Protein AF-A0A931P9P3-F1 (afdb_monomer_lite)

Secondary structure (DSSP, 8-state):
---EEEGGGGGGTGGGT--EEEEEE--SS--HHHHHHHHHHHHTTPEEEEEEE----SB-TTSPBPTT--TTT--S-HHHHHHHHHHH-TT-EEEEE---SSHHHHHHHHHHHHH-HHHHHHTT---SS--GGGEEEEEEE-TTTTS---TT---GGGGHHHHHHTT-EEEEEE-S-GGGGGTTSHHHHHHHHHT--HHHHHHTPPPHHHHHHHHHHHHTSTTHHHHHHTTPPP-GGGGGGGG-

Foldseek 3Di:
DAAEAEPVCLLCLVVQLAAEEEEEDQPLPPDDQSVVQQVVCVVSVHAYEYENEQQDDCADPVRHGDPSNDCLSRVDHQVQNVVLCCLQPVRHFYDYQYDDDDLLVSLVSVLVCQFDQVNSVVRPHDDDGRCQLNYEYEDEDQPPPPPDDDPRDDDVVVSQVSNVVSNHYYYYYYDPDNLVVCLLPDPSVLVVLVVDDPVNQVSQAHDPVLLVLLLVLLVPAPCNVVCVVVVRDRGNSSNSSSVD

Structure (mmCIF, N/CA/C/O backbone):
data_AF-A0A931P9P3-F1
#
_entry.id   AF-A0A931P9P3-F1
#
loop_
_atom_site.group_PDB
_atom_site.id
_atom_site.type_symbol
_atom_site.label_atom_id
_atom_site.label_alt_id
_atom_site.label_comp_id
_atom_site.label_asym_id
_atom_site.label_entity_id
_atom_site.label_seq_id
_atom_site.pdbx_PDB_ins_code
_atom_site.Cartn_x
_atom_site.Cartn_y
_atom_site.Cartn_z
_atom_site.occupancy
_atom_site.B_iso_or_equiv
_atom_site.auth_seq_id
_atom_site.auth_comp_id
_atom_site.auth_asym_id
_atom_site.auth_atom_id
_atom_site.pdbx_PDB_model_num
ATOM 1 N N . MET A 1 1 ? -5.123 6.625 21.859 1.00 72.31 1 MET A N 1
ATOM 2 C CA . MET A 1 1 ? -3.661 6.464 22.054 1.00 72.31 1 MET A CA 1
ATOM 3 C C . MET A 1 1 ? -3.181 5.354 21.133 1.00 72.31 1 MET A C 1
ATOM 5 O O . MET A 1 1 ? -3.719 4.254 21.240 1.00 72.31 1 MET A O 1
ATOM 9 N N . ALA A 1 2 ? -2.237 5.650 20.232 1.00 82.25 2 ALA A N 1
ATOM 10 C CA . ALA A 1 2 ? -1.657 4.673 19.305 1.00 82.25 2 ALA A CA 1
ATOM 11 C C . ALA A 1 2 ? -0.907 3.552 20.036 1.00 82.25 2 ALA A C 1
ATOM 13 O O . ALA A 1 2 ? -0.381 3.757 21.133 1.00 82.25 2 ALA A O 1
ATOM 14 N N . ARG A 1 3 ? -0.887 2.359 19.434 1.00 85.12 3 ARG A N 1
ATOM 15 C CA . ARG A 1 3 ? -0.289 1.152 20.018 1.00 85.12 3 ARG A CA 1
ATOM 16 C C . ARG A 1 3 ? 0.494 0.355 18.984 1.00 85.12 3 ARG A C 1
ATOM 18 O O . ARG A 1 3 ? 0.258 0.474 17.786 1.00 85.12 3 ARG A O 1
ATOM 25 N N . HIS A 1 4 ? 1.388 -0.495 19.478 1.00 85.38 4 HIS A N 1
ATOM 26 C CA . HIS A 1 4 ? 2.061 -1.515 18.684 1.00 85.38 4 HIS A CA 1
ATOM 27 C C . HIS A 1 4 ? 1.450 -2.897 18.957 1.00 85.38 4 HIS A C 1
ATOM 29 O O . HIS A 1 4 ? 1.351 -3.327 20.111 1.00 85.38 4 HIS A O 1
ATOM 35 N N . PHE A 1 5 ? 1.061 -3.592 17.894 1.00 84.75 5 PHE A N 1
ATOM 36 C CA . PHE A 1 5 ? 0.477 -4.928 17.909 1.00 84.75 5 PHE A CA 1
ATOM 37 C C . PHE A 1 5 ? 1.432 -5.947 17.285 1.00 84.75 5 PHE A C 1
ATOM 39 O O . PHE A 1 5 ? 2.217 -5.638 16.389 1.00 84.75 5 PHE A O 1
ATOM 46 N N . THR A 1 6 ? 1.333 -7.191 17.737 1.00 84.38 6 THR A N 1
ATOM 47 C CA . THR A 1 6 ? 2.056 -8.345 17.202 1.00 84.38 6 THR A CA 1
ATOM 48 C C . THR A 1 6 ? 1.089 -9.511 17.012 1.00 84.38 6 THR A C 1
ATOM 50 O O . THR A 1 6 ? -0.052 -9.472 17.476 1.00 84.38 6 THR A O 1
ATOM 53 N N . ALA A 1 7 ? 1.542 -10.598 16.383 1.00 75.56 7 ALA A N 1
ATOM 54 C CA . ALA A 1 7 ? 0.741 -11.822 16.281 1.00 75.56 7 ALA A CA 1
ATOM 55 C C . ALA A 1 7 ? 0.222 -12.321 17.651 1.00 75.56 7 ALA A C 1
ATOM 57 O O . ALA A 1 7 ? -0.877 -12.862 17.731 1.00 75.56 7 ALA A O 1
ATOM 58 N N . ALA A 1 8 ? 0.966 -12.082 18.738 1.00 72.38 8 ALA A N 1
ATOM 59 C CA . ALA A 1 8 ? 0.599 -12.522 20.082 1.00 72.38 8 ALA A CA 1
ATOM 60 C C . ALA A 1 8 ? -0.598 -11.766 20.689 1.00 72.38 8 ALA A C 1
ATOM 62 O O . ALA A 1 8 ? -1.227 -12.276 21.612 1.00 72.38 8 ALA A O 1
ATOM 63 N N . ASN A 1 9 ? -0.920 -10.562 20.206 1.00 76.06 9 ASN A N 1
ATOM 64 C CA . ASN A 1 9 ? -2.007 -9.744 20.755 1.00 76.06 9 ASN A CA 1
ATOM 65 C C . ASN A 1 9 ? -3.051 -9.331 19.706 1.00 76.06 9 ASN A C 1
ATOM 67 O O . ASN A 1 9 ? -3.865 -8.442 19.963 1.00 76.06 9 ASN A O 1
ATOM 71 N N . LEU A 1 10 ? -3.083 -10.015 18.559 1.00 74.69 10 LEU A N 1
ATOM 72 C CA . LEU A 1 10 ? -3.969 -9.691 17.443 1.00 74.69 10 LEU A CA 1
ATOM 73 C C . LEU A 1 10 ? -5.457 -9.713 17.821 1.00 74.69 10 LEU A C 1
ATOM 75 O O . LEU A 1 10 ? -6.206 -8.817 17.441 1.00 74.69 10 LEU A O 1
ATOM 79 N N . GLY A 1 11 ? -5.867 -10.672 18.661 1.00 72.81 11 GLY A N 1
ATOM 80 C CA . GLY A 1 11 ? -7.242 -10.778 19.168 1.00 72.81 11 GLY A CA 1
ATOM 81 C C . GLY A 1 11 ? -7.705 -9.577 20.003 1.00 72.81 11 GLY A C 1
ATOM 82 O O . GLY A 1 11 ? -8.880 -9.480 20.339 1.00 72.81 11 GLY A O 1
ATOM 83 N N . THR A 1 12 ? -6.802 -8.647 20.332 1.00 75.50 12 THR A N 1
ATOM 84 C CA . THR A 1 12 ? -7.137 -7.416 21.054 1.00 75.50 12 THR A CA 1
ATOM 85 C C . THR A 1 12 ? -7.444 -6.232 20.141 1.00 75.50 12 THR A C 1
ATOM 87 O O . THR A 1 12 ? -7.963 -5.240 20.639 1.00 75.50 12 THR A O 1
ATOM 90 N N . LEU A 1 13 ? -7.186 -6.315 18.827 1.00 77.31 13 LEU A N 1
ATOM 91 C CA . LEU A 1 13 ? -7.415 -5.206 17.888 1.00 77.31 13 LEU A CA 1
ATOM 92 C C . LEU A 1 13 ? -8.855 -4.676 17.954 1.00 77.31 13 LEU A C 1
ATOM 94 O O . LEU A 1 13 ? -9.071 -3.470 18.087 1.00 77.31 13 LEU A O 1
ATOM 98 N N . LEU A 1 14 ? -9.835 -5.583 17.955 1.00 70.31 14 LEU A N 1
ATOM 9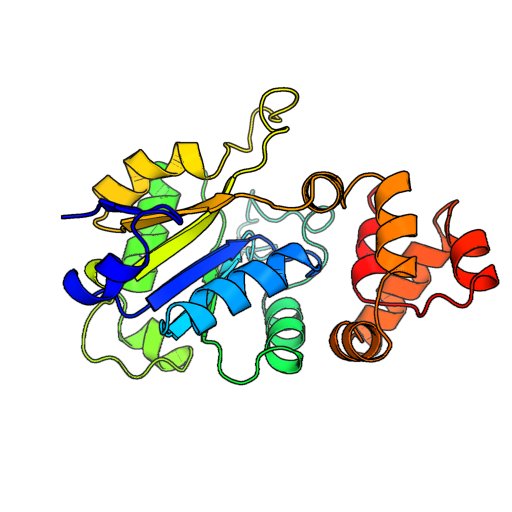9 C CA . LEU A 1 14 ? -11.256 -5.233 18.034 1.00 70.31 14 LEU A CA 1
ATOM 100 C C . LEU A 1 14 ? -11.621 -4.573 19.374 1.00 70.31 14 LEU A C 1
ATOM 102 O O . LEU A 1 14 ? -12.464 -3.679 19.410 1.00 70.31 14 LEU A O 1
ATOM 106 N N . ASN A 1 15 ? -10.927 -4.928 20.462 1.00 80.50 15 ASN A N 1
ATOM 107 C CA . ASN A 1 15 ? -11.127 -4.314 21.782 1.00 80.50 15 ASN A CA 1
ATOM 108 C C . ASN A 1 15 ? -10.656 -2.850 21.827 1.00 80.50 15 ASN A C 1
ATOM 110 O O . ASN A 1 15 ? -11.008 -2.123 22.754 1.00 80.50 15 ASN A O 1
ATOM 114 N N . TYR A 1 16 ? -9.877 -2.409 20.835 1.00 82.62 16 TYR A N 1
ATOM 115 C CA . TYR A 1 16 ? -9.398 -1.033 20.695 1.00 82.62 16 TYR A CA 1
ATOM 116 C C . TYR A 1 16 ? -10.129 -0.244 19.601 1.00 82.62 16 TYR A C 1
ATOM 118 O O . TYR A 1 16 ? -9.629 0.793 19.176 1.00 82.62 16 TYR A O 1
ATOM 126 N N . ASN A 1 17 ? -11.302 -0.709 19.147 1.00 87.06 17 ASN A N 1
ATOM 127 C CA . ASN A 1 17 ? -12.069 -0.079 18.062 1.00 87.06 17 ASN A CA 1
ATOM 128 C C . ASN A 1 17 ? -11.253 0.077 16.757 1.00 87.06 17 ASN A C 1
ATOM 130 O O . ASN A 1 17 ? -11.514 0.973 15.955 1.00 87.06 17 ASN A O 1
ATOM 134 N N . ILE A 1 18 ? -10.269 -0.802 16.528 1.00 92.62 18 ILE A N 1
ATOM 135 C CA . ILE A 1 18 ? -9.564 -0.883 15.248 1.00 92.62 18 ILE A CA 1
ATOM 136 C C . ILE A 1 18 ? -10.467 -1.604 14.252 1.00 92.62 18 ILE A C 1
ATOM 138 O O . ILE A 1 18 ? -10.941 -2.708 14.517 1.00 92.62 18 ILE A O 1
ATOM 142 N N . ARG A 1 19 ? -10.703 -0.965 13.106 1.00 93.50 19 ARG A N 1
ATOM 143 C CA . ARG A 1 19 ? -11.576 -1.470 12.034 1.00 93.50 19 ARG A CA 1
ATOM 144 C C . ARG A 1 19 ? -10.846 -1.661 10.714 1.00 93.50 19 ARG A C 1
ATOM 146 O O . ARG A 1 19 ? -11.316 -2.414 9.867 1.00 93.50 19 ARG A O 1
ATOM 153 N N . TYR A 1 20 ? -9.705 -0.997 10.544 1.00 95.38 20 TYR A N 1
ATOM 154 C CA . TYR A 1 20 ? -8.977 -0.952 9.283 1.00 95.38 20 TYR A CA 1
ATOM 155 C C . TYR A 1 20 ? -7.540 -1.429 9.467 1.00 95.38 20 TYR A C 1
ATOM 157 O O . TYR A 1 20 ? -6.857 -1.024 10.411 1.00 95.38 20 TYR A O 1
ATOM 165 N N . GLY A 1 21 ? -7.064 -2.248 8.534 1.00 95.50 21 GLY A N 1
ATOM 166 C CA . GLY A 1 21 ? -5.646 -2.572 8.407 1.00 95.50 21 GLY A CA 1
ATOM 167 C C . GLY A 1 21 ? -5.079 -1.918 7.157 1.00 95.50 21 GLY A C 1
ATOM 168 O O . GLY A 1 21 ? -5.618 -2.093 6.067 1.00 95.50 21 GLY A O 1
ATOM 169 N N . VAL A 1 22 ? -3.993 -1.163 7.307 1.00 96.19 22 VAL A N 1
ATOM 170 C CA . VAL A 1 22 ? -3.347 -0.432 6.216 1.00 96.19 22 VAL A CA 1
ATOM 171 C C . VAL A 1 22 ? -2.046 -1.133 5.845 1.00 96.19 22 VAL A C 1
ATOM 173 O O . VAL A 1 22 ? -1.078 -1.094 6.599 1.00 96.19 22 VAL A O 1
ATOM 176 N N . SER A 1 23 ? -1.998 -1.756 4.668 1.00 94.50 23 SER A N 1
ATOM 177 C CA . SER A 1 23 ? -0.770 -2.340 4.124 1.00 94.50 23 SER A CA 1
ATOM 178 C C . SER A 1 23 ? -0.129 -1.362 3.143 1.00 94.50 23 SER A C 1
ATOM 180 O O . SER A 1 23 ? -0.681 -1.089 2.073 1.00 94.50 23 SER A O 1
ATOM 182 N N . ILE A 1 24 ? 1.060 -0.855 3.466 1.00 91.88 24 ILE A N 1
ATOM 183 C CA . ILE A 1 24 ? 1.760 0.151 2.655 1.00 91.88 24 ILE A CA 1
ATOM 184 C C . ILE A 1 24 ? 2.958 -0.475 1.942 1.00 91.88 24 ILE A C 1
ATOM 186 O O . ILE A 1 24 ? 3.749 -1.202 2.537 1.00 91.88 24 ILE A O 1
ATOM 190 N N . GLY A 1 25 ? 3.106 -0.182 0.652 1.00 88.50 25 GLY A N 1
ATOM 191 C CA . GLY A 1 25 ? 4.287 -0.552 -0.120 1.00 88.50 25 GLY A CA 1
ATOM 192 C C . GLY A 1 25 ? 4.248 0.033 -1.525 1.00 88.50 25 GLY A C 1
ATOM 193 O O . GLY A 1 25 ? 3.196 0.450 -1.994 1.00 88.50 25 GLY A O 1
ATOM 194 N N . ARG A 1 26 ? 5.387 0.041 -2.223 1.00 84.94 26 ARG A N 1
ATOM 195 C CA . ARG A 1 26 ? 5.479 0.553 -3.607 1.00 84.94 26 ARG A CA 1
ATOM 196 C C . ARG A 1 26 ? 4.672 -0.286 -4.599 1.00 84.94 26 ARG A C 1
ATOM 198 O O . ARG A 1 26 ? 4.159 0.238 -5.575 1.00 84.94 26 ARG A O 1
ATOM 205 N N . ARG A 1 27 ? 4.562 -1.596 -4.333 1.00 84.00 27 ARG A N 1
ATOM 206 C CA . ARG A 1 27 ? 3.871 -2.585 -5.182 1.00 84.00 27 ARG A CA 1
ATOM 207 C C . ARG A 1 27 ? 4.443 -2.697 -6.604 1.00 84.00 27 ARG A C 1
ATOM 209 O O . ARG A 1 27 ? 3.724 -3.061 -7.510 1.00 84.00 27 ARG A O 1
ATOM 216 N N . GLN A 1 28 ? 5.744 -2.465 -6.787 1.00 72.69 28 GLN A N 1
ATOM 217 C CA . GLN A 1 28 ? 6.413 -2.377 -8.095 1.00 72.69 28 GLN A CA 1
ATOM 218 C C . GLN A 1 28 ? 7.205 -3.643 -8.473 1.00 72.69 28 GLN A C 1
ATOM 220 O O . GLN A 1 28 ? 8.427 -3.676 -8.259 1.00 72.69 28 GLN A O 1
ATOM 225 N N . PRO A 1 29 ? 6.584 -4.692 -9.039 1.00 70.06 29 PRO A N 1
ATOM 226 C CA . PRO A 1 29 ? 5.167 -5.046 -9.103 1.00 70.06 29 PRO A CA 1
ATOM 227 C C . PRO A 1 29 ? 4.705 -5.730 -7.793 1.00 70.06 29 PRO A C 1
ATOM 229 O O . PRO A 1 29 ? 5.512 -5.996 -6.890 1.00 70.06 29 PRO A O 1
ATOM 232 N N . MET A 1 30 ? 3.414 -6.062 -7.665 1.00 73.44 30 MET A N 1
ATOM 233 C CA . MET A 1 30 ? 2.976 -6.922 -6.559 1.00 73.44 30 MET A CA 1
ATOM 234 C C . MET A 1 30 ? 3.607 -8.323 -6.621 1.00 73.44 30 MET A C 1
ATOM 236 O O . MET A 1 30 ? 3.891 -8.854 -7.692 1.00 73.44 30 MET A O 1
ATOM 240 N N . HIS A 1 31 ? 3.794 -8.932 -5.446 1.00 70.12 31 HIS A N 1
ATOM 241 C CA . HIS A 1 31 ? 4.371 -10.268 -5.261 1.00 70.12 31 HIS A CA 1
ATOM 242 C C . HIS A 1 31 ? 3.724 -10.960 -4.052 1.00 70.12 31 HIS A C 1
ATOM 244 O O . HIS A 1 31 ? 2.918 -10.346 -3.352 1.00 70.12 31 HIS A O 1
ATOM 250 N N . ARG A 1 32 ? 4.105 -12.208 -3.753 1.00 70.19 32 ARG A N 1
ATOM 251 C CA . ARG A 1 32 ? 3.464 -13.036 -2.714 1.00 70.19 32 ARG A CA 1
ATOM 252 C C . ARG A 1 32 ? 3.313 -12.349 -1.359 1.00 70.19 32 ARG A C 1
ATOM 254 O O . ARG A 1 32 ? 2.188 -12.174 -0.910 1.00 70.19 32 ARG A O 1
ATOM 261 N N . MET A 1 33 ? 4.401 -11.864 -0.760 1.00 74.88 33 MET A N 1
ATOM 262 C CA . MET A 1 33 ? 4.327 -11.186 0.546 1.00 74.88 33 MET A CA 1
ATOM 263 C C . MET A 1 33 ? 3.325 -10.013 0.576 1.00 74.88 33 MET A C 1
ATOM 265 O O . MET A 1 33 ? 2.658 -9.809 1.583 1.00 74.88 33 MET A O 1
ATOM 269 N N . HIS A 1 34 ? 3.157 -9.270 -0.526 1.00 83.38 34 HIS A N 1
ATOM 270 C CA . HIS A 1 34 ? 2.145 -8.214 -0.604 1.00 83.38 34 HIS A CA 1
ATOM 271 C C . HIS A 1 34 ? 0.723 -8.762 -0.448 1.00 83.38 34 HIS A C 1
ATOM 273 O O . HIS A 1 34 ? -0.074 -8.143 0.251 1.00 83.38 34 HIS A O 1
ATOM 279 N N . MET A 1 35 ? 0.427 -9.896 -1.091 1.00 81.19 35 MET A N 1
ATOM 280 C CA . MET A 1 35 ? -0.860 -10.587 -0.974 1.00 81.19 35 MET A CA 1
ATOM 281 C C . MET A 1 35 ? -1.088 -11.113 0.434 1.00 81.19 35 MET A C 1
ATOM 283 O O . MET A 1 35 ? -2.179 -10.976 0.976 1.00 81.19 35 MET A O 1
ATOM 287 N N . GLU A 1 36 ? -0.062 -11.716 1.027 1.00 81.44 36 GLU A N 1
ATOM 288 C CA . GLU A 1 36 ? -0.197 -12.307 2.352 1.00 81.44 36 GLU A CA 1
ATOM 289 C C . GLU A 1 36 ? -0.459 -11.244 3.421 1.00 81.44 36 GLU A C 1
ATOM 291 O O . GLU A 1 36 ? -1.288 -11.479 4.292 1.00 81.44 36 GLU A O 1
ATOM 296 N N . CYS A 1 37 ? 0.130 -10.046 3.309 1.00 87.31 37 CYS A N 1
ATOM 297 C CA . CYS A 1 37 ? -0.222 -8.948 4.211 1.00 87.31 37 CYS A CA 1
ATOM 298 C C . CYS A 1 37 ? -1.704 -8.558 4.121 1.00 87.31 37 CYS A C 1
ATOM 300 O O . CYS A 1 37 ? -2.340 -8.299 5.136 1.00 87.31 37 CYS A O 1
ATOM 302 N N . ILE A 1 38 ? -2.267 -8.525 2.912 1.00 90.06 38 ILE A N 1
ATOM 303 C CA . ILE A 1 38 ? -3.683 -8.186 2.706 1.00 90.06 38 ILE A CA 1
ATOM 304 C C . ILE A 1 38 ? -4.572 -9.272 3.319 1.00 90.06 38 ILE A C 1
ATOM 306 O O . ILE A 1 38 ? -5.490 -8.961 4.072 1.00 90.06 38 ILE A O 1
ATOM 310 N N . ARG A 1 39 ? -4.244 -10.544 3.070 1.00 87.00 39 ARG A N 1
ATOM 311 C CA . ARG A 1 39 ? -4.970 -11.689 3.633 1.00 87.00 39 ARG A CA 1
ATOM 312 C C . ARG A 1 39 ? -4.895 -11.733 5.159 1.00 87.00 39 ARG A C 1
ATOM 314 O O . ARG A 1 39 ? -5.889 -12.062 5.790 1.00 87.00 39 ARG A O 1
ATOM 321 N N . GLU A 1 40 ? -3.755 -11.391 5.759 1.00 89.06 40 GLU A N 1
ATOM 322 C CA . GLU A 1 40 ? -3.624 -11.288 7.221 1.00 89.06 40 GLU A CA 1
ATOM 323 C C . GLU A 1 40 ? -4.594 -10.252 7.801 1.00 89.06 40 GLU A C 1
ATOM 325 O O . GLU A 1 40 ? -5.236 -10.511 8.817 1.00 89.06 40 GLU A O 1
ATOM 330 N N . ILE A 1 41 ? -4.740 -9.102 7.138 1.00 92.56 41 ILE A N 1
ATOM 331 C CA . ILE A 1 41 ? -5.686 -8.056 7.542 1.00 92.56 41 ILE A CA 1
ATOM 332 C C . ILE A 1 41 ? -7.132 -8.561 7.453 1.00 92.56 41 ILE A C 1
ATOM 334 O O . ILE A 1 41 ? -7.891 -8.406 8.410 1.00 92.56 41 ILE A O 1
ATOM 338 N N . GLU A 1 42 ? -7.501 -9.208 6.345 1.00 90.44 42 GLU A N 1
ATOM 339 C CA . GLU A 1 42 ? -8.839 -9.790 6.162 1.00 90.44 42 GLU A CA 1
ATOM 340 C C . GLU A 1 42 ? -9.135 -10.878 7.207 1.00 90.44 42 GLU A C 1
ATOM 342 O O . GLU A 1 42 ? -10.207 -10.896 7.808 1.00 90.44 42 GLU A O 1
ATOM 347 N N . GLN A 1 43 ? -8.167 -11.759 7.479 1.00 89.12 43 GLN A N 1
ATOM 348 C CA . GLN A 1 43 ? -8.281 -12.828 8.479 1.00 89.12 43 GLN A CA 1
ATOM 349 C C . GLN A 1 43 ? -8.390 -12.294 9.910 1.00 89.12 43 GLN A C 1
ATOM 351 O O . GLN A 1 43 ? -9.021 -12.930 10.753 1.00 89.12 43 GLN A O 1
ATOM 356 N N . ALA A 1 44 ? -7.818 -11.119 10.187 1.00 89.00 44 ALA A N 1
ATOM 357 C CA . ALA A 1 44 ? -8.002 -10.411 11.450 1.00 89.00 44 ALA A CA 1
ATOM 358 C C . ALA A 1 44 ? -9.399 -9.766 11.583 1.00 89.00 44 ALA A C 1
ATOM 360 O O . ALA A 1 44 ? -9.698 -9.173 12.620 1.00 89.00 44 ALA A O 1
ATOM 361 N N . GLY A 1 45 ? -10.252 -9.867 10.555 1.00 90.25 45 GLY A N 1
ATOM 362 C CA . GLY A 1 45 ? -11.590 -9.276 10.527 1.00 90.25 45 GLY A CA 1
ATOM 363 C C . GLY A 1 45 ? -11.590 -7.766 10.285 1.00 90.25 45 GLY A C 1
ATOM 364 O O . GLY A 1 45 ? -12.584 -7.103 10.577 1.00 90.25 45 GLY A O 1
ATOM 365 N N . LEU A 1 46 ? -10.484 -7.210 9.786 1.00 92.69 46 LEU A N 1
ATOM 366 C CA . LEU A 1 46 ? -10.355 -5.789 9.480 1.00 92.69 46 LEU A CA 1
ATOM 367 C C . LEU A 1 46 ? -10.666 -5.512 8.007 1.00 92.69 46 LEU A C 1
ATOM 369 O O . LEU A 1 46 ? -10.468 -6.361 7.140 1.00 92.69 46 LEU A O 1
ATOM 373 N N . VAL A 1 47 ? -11.079 -4.280 7.708 1.00 94.31 47 VAL A N 1
ATOM 374 C CA . VAL A 1 47 ? -11.216 -3.800 6.330 1.00 94.31 47 VAL A CA 1
ATOM 375 C C . VAL A 1 47 ? -9.825 -3.465 5.771 1.00 94.31 47 VAL A C 1
ATOM 377 O O . VAL A 1 47 ? -9.147 -2.583 6.315 1.00 94.31 47 VAL A O 1
ATOM 380 N N . PRO A 1 48 ? -9.377 -4.133 4.695 1.00 95.31 48 PRO A N 1
ATOM 381 C CA . PRO A 1 48 ? -8.071 -3.882 4.100 1.00 95.31 48 PRO A CA 1
ATOM 382 C C . PRO A 1 48 ? -8.025 -2.572 3.304 1.00 95.31 48 PRO A C 1
ATOM 384 O O . PRO A 1 48 ? -8.802 -2.338 2.374 1.00 95.31 48 PRO A O 1
ATOM 387 N N . ILE A 1 49 ? -7.038 -1.745 3.639 1.00 96.88 49 ILE A N 1
ATOM 388 C CA . ILE A 1 49 ? -6.646 -0.543 2.905 1.00 96.88 49 ILE A CA 1
ATOM 389 C C . ILE A 1 49 ? -5.228 -0.753 2.374 1.00 96.88 49 ILE A C 1
ATOM 391 O O . ILE A 1 49 ? -4.309 -1.103 3.115 1.00 96.88 49 ILE A O 1
ATOM 395 N N . ILE A 1 50 ? -5.025 -0.514 1.084 1.00 96.06 50 ILE A N 1
ATOM 396 C CA . ILE A 1 50 ? -3.729 -0.662 0.429 1.00 96.06 50 ILE A CA 1
ATOM 397 C C . ILE A 1 50 ? -3.173 0.706 0.080 1.00 96.06 50 ILE A C 1
ATOM 399 O O . ILE A 1 50 ? -3.675 1.391 -0.808 1.00 96.06 50 ILE A O 1
ATOM 403 N N . GLY A 1 51 ? -2.097 1.080 0.763 1.00 95.25 51 GLY A N 1
ATOM 404 C CA . GLY A 1 51 ? -1.299 2.245 0.421 1.00 95.25 51 GLY A CA 1
ATOM 405 C C . GLY A 1 51 ? -0.289 1.908 -0.671 1.00 95.25 51 GLY A C 1
ATOM 406 O O . GLY A 1 51 ? 0.615 1.098 -0.443 1.00 95.25 51 GLY A O 1
ATOM 407 N N . VAL A 1 52 ? -0.427 2.528 -1.841 1.00 93.75 52 VAL A N 1
ATOM 408 C CA . VAL A 1 52 ? 0.565 2.458 -2.922 1.00 93.75 52 VAL A CA 1
ATOM 409 C C . VAL A 1 52 ? 1.528 3.631 -2.755 1.00 93.75 52 VAL A C 1
ATOM 411 O O . VAL A 1 52 ? 1.184 4.771 -3.066 1.00 93.75 52 VAL A O 1
ATOM 414 N N . GLY A 1 53 ? 2.708 3.329 -2.214 1.00 91.19 53 GLY A N 1
ATOM 415 C CA . GLY A 1 53 ? 3.799 4.286 -2.008 1.00 91.19 53 GLY A CA 1
ATOM 416 C C . GLY A 1 53 ? 4.490 4.693 -3.313 1.00 91.19 53 GLY A C 1
ATOM 417 O O . GLY A 1 53 ? 4.333 4.008 -4.327 1.00 91.19 53 GLY A O 1
ATOM 418 N N . SER A 1 54 ? 5.291 5.762 -3.273 1.00 87.94 54 SER A N 1
ATOM 419 C CA . SER A 1 54 ? 6.056 6.266 -4.427 1.00 87.94 54 SER A CA 1
ATOM 420 C C . SER A 1 54 ? 5.194 6.505 -5.673 1.00 87.94 54 SER A C 1
ATOM 422 O O . SER A 1 54 ? 5.583 6.185 -6.797 1.00 87.94 54 SER A O 1
ATOM 424 N N . CYS A 1 55 ? 3.986 7.038 -5.475 1.00 86.75 55 CYS A N 1
ATOM 425 C CA . CYS A 1 55 ? 3.022 7.295 -6.546 1.00 86.75 55 CYS A CA 1
ATOM 426 C C . CYS A 1 55 ? 3.174 8.682 -7.199 1.00 86.75 55 CYS A C 1
ATOM 428 O O . CYS A 1 55 ? 2.238 9.172 -7.835 1.00 86.75 55 CYS A O 1
ATOM 430 N N . ASN A 1 56 ? 4.317 9.334 -6.992 1.00 84.38 56 ASN A N 1
ATOM 431 C CA . ASN A 1 56 ? 4.643 10.647 -7.532 1.00 84.38 56 ASN A CA 1
ATOM 432 C C . ASN A 1 56 ? 4.575 10.647 -9.068 1.00 84.38 56 ASN A C 1
ATOM 434 O O . ASN A 1 56 ? 4.775 9.625 -9.726 1.00 84.38 56 ASN A O 1
ATOM 438 N N . SER A 1 57 ? 4.277 11.811 -9.641 1.00 74.31 57 SER A N 1
ATOM 439 C CA . SER A 1 57 ? 4.276 12.034 -11.091 1.00 74.31 57 SER A CA 1
ATOM 440 C C . SER A 1 57 ? 5.522 12.812 -11.495 1.00 74.31 57 SER A C 1
ATOM 442 O O . SER A 1 57 ? 6.105 13.500 -10.669 1.00 74.31 57 SER A O 1
ATOM 444 N N . ALA A 1 58 ? 5.923 12.744 -12.767 1.00 70.56 58 ALA A N 1
ATOM 445 C CA . ALA A 1 58 ? 7.114 13.451 -13.253 1.00 70.56 58 ALA A CA 1
ATOM 446 C C . ALA A 1 58 ? 7.080 14.965 -12.983 1.00 70.56 58 ALA A C 1
ATOM 448 O O . ALA A 1 58 ? 8.129 15.588 -12.813 1.00 70.56 58 ALA A O 1
ATOM 449 N N . PHE A 1 59 ? 5.874 15.535 -12.944 1.00 73.56 59 PHE A N 1
ATOM 450 C CA . PHE A 1 59 ? 5.630 16.931 -12.629 1.00 73.56 59 PHE A CA 1
ATOM 451 C C . PHE A 1 59 ? 4.485 17.056 -11.622 1.00 73.56 59 PHE A C 1
ATOM 453 O O . PHE A 1 59 ? 3.535 16.268 -11.663 1.00 73.56 59 PHE A O 1
ATOM 460 N N . ASP A 1 60 ? 4.579 18.045 -10.738 1.00 77.44 60 ASP A N 1
ATOM 461 C CA . ASP A 1 60 ? 3.519 18.416 -9.807 1.00 77.44 60 ASP A CA 1
ATOM 462 C C . ASP A 1 60 ? 2.397 19.218 -10.502 1.00 77.44 60 ASP A C 1
ATOM 464 O O . ASP A 1 60 ? 2.441 19.502 -11.703 1.00 77.44 60 ASP A O 1
ATOM 468 N N . ALA A 1 61 ? 1.374 19.614 -9.737 1.00 74.62 61 ALA A N 1
ATOM 469 C CA . ALA A 1 61 ? 0.251 20.407 -10.249 1.00 74.62 61 ALA A CA 1
ATOM 470 C C . ALA A 1 61 ? 0.657 21.797 -10.785 1.00 74.62 61 ALA A C 1
ATOM 472 O O . ALA A 1 61 ? -0.115 22.418 -11.512 1.00 74.62 61 ALA A O 1
ATOM 473 N N . ASN A 1 62 ? 1.860 22.273 -10.452 1.00 82.38 62 ASN A N 1
ATOM 474 C CA . ASN A 1 62 ? 2.414 23.550 -10.892 1.00 82.38 62 ASN A CA 1
ATOM 475 C C . ASN A 1 62 ? 3.405 23.385 -12.059 1.00 82.38 62 ASN A C 1
ATOM 477 O O . ASN A 1 62 ? 4.046 24.356 -12.463 1.00 82.38 62 ASN A O 1
ATOM 481 N N . GLY A 1 63 ? 3.559 22.170 -12.599 1.00 76.62 63 GLY A N 1
ATOM 482 C CA . GLY A 1 63 ? 4.498 21.869 -13.678 1.00 76.62 63 GLY A CA 1
ATOM 483 C C . GLY A 1 63 ? 5.964 21.805 -13.237 1.00 76.62 63 GLY A C 1
ATOM 484 O O . GLY A 1 63 ? 6.854 21.785 -14.089 1.00 76.62 63 GLY A O 1
ATOM 485 N N . GLN A 1 64 ? 6.248 21.772 -11.933 1.00 82.62 64 GLN A N 1
ATOM 486 C CA . GLN A 1 64 ? 7.599 21.588 -11.409 1.00 82.62 64 GLN A CA 1
ATOM 487 C C . GLN A 1 64 ? 7.958 20.107 -11.387 1.00 82.62 64 GLN A C 1
ATOM 489 O O . GLN A 1 64 ? 7.113 19.266 -11.096 1.00 82.62 64 GLN A O 1
ATOM 494 N N . ARG A 1 65 ? 9.217 19.773 -11.694 1.00 74.19 65 ARG A N 1
ATOM 495 C CA . ARG A 1 65 ? 9.684 18.383 -11.615 1.00 74.19 65 ARG A CA 1
ATOM 496 C C . ARG A 1 65 ? 9.618 17.888 -10.177 1.00 74.19 65 ARG A C 1
ATOM 498 O O . ARG A 1 65 ? 10.168 18.535 -9.289 1.00 74.19 65 ARG A O 1
ATOM 505 N N . ASP A 1 66 ? 9.017 16.722 -9.983 1.00 74.88 66 ASP A N 1
ATOM 506 C CA . ASP A 1 66 ? 8.998 16.075 -8.676 1.00 74.88 66 ASP A CA 1
ATOM 507 C C . ASP A 1 66 ? 10.348 15.370 -8.436 1.00 74.88 66 ASP A C 1
ATOM 509 O O . ASP A 1 66 ? 10.713 14.475 -9.208 1.00 74.88 66 ASP A O 1
ATOM 513 N N . PRO A 1 67 ? 11.119 15.752 -7.401 1.00 82.00 67 PRO A N 1
ATOM 514 C CA . PRO A 1 67 ? 12.405 15.123 -7.107 1.00 82.00 67 PRO A CA 1
ATOM 515 C C . PRO A 1 67 ? 12.280 13.654 -6.677 1.00 82.00 67 PRO A C 1
ATOM 517 O O . PRO A 1 67 ? 13.279 12.938 -6.701 1.00 82.00 67 PRO A O 1
ATOM 520 N N . TRP A 1 68 ? 11.083 13.197 -6.304 1.00 81.62 68 TRP A N 1
ATOM 521 C CA . TRP A 1 68 ? 10.820 11.826 -5.863 1.00 81.62 68 TRP A CA 1
ATOM 522 C C . TRP A 1 68 ? 10.280 10.927 -6.981 1.00 81.62 68 TRP A C 1
ATOM 524 O O . TRP A 1 68 ? 10.029 9.740 -6.762 1.00 81.62 68 TRP A O 1
ATOM 534 N N . PHE A 1 69 ? 10.107 11.456 -8.196 1.00 74.25 69 PHE A N 1
ATOM 535 C CA . PHE A 1 69 ? 9.730 10.645 -9.347 1.00 74.25 69 PHE A CA 1
ATOM 536 C C . PHE A 1 69 ? 10.916 9.814 -9.857 1.00 74.25 69 PHE A C 1
ATOM 538 O O . PHE A 1 69 ? 11.823 10.324 -10.514 1.00 74.25 69 PHE A O 1
ATOM 545 N N . ASP A 1 70 ? 10.866 8.506 -9.603 1.00 68.31 70 ASP A N 1
ATOM 546 C CA . ASP A 1 70 ? 11.838 7.528 -10.099 1.00 68.31 70 ASP A CA 1
ATOM 547 C C . ASP A 1 70 ? 11.132 6.441 -10.932 1.00 68.31 70 A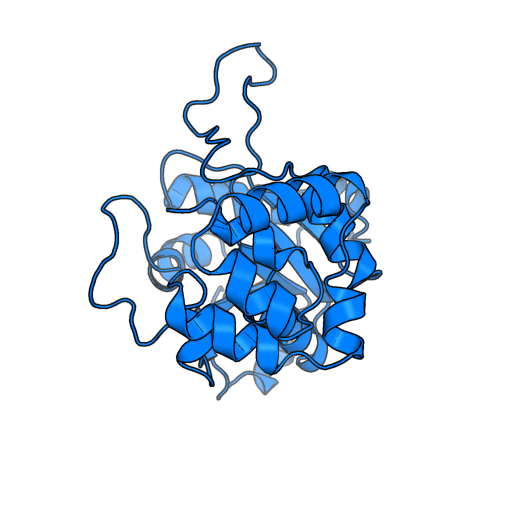SP A C 1
ATOM 549 O O . ASP A 1 70 ? 10.605 5.481 -10.356 1.00 68.31 70 ASP A O 1
ATOM 553 N N . PRO A 1 71 ? 11.111 6.556 -12.274 1.00 57.81 71 PRO A N 1
ATOM 554 C CA . PRO A 1 71 ? 10.452 5.587 -13.148 1.00 57.81 71 PRO A CA 1
ATOM 555 C C . PRO A 1 71 ? 11.235 4.277 -13.308 1.00 57.81 71 PRO A C 1
ATOM 557 O O . PRO A 1 71 ? 10.668 3.288 -13.767 1.00 57.81 71 PRO A O 1
ATOM 560 N N . LEU A 1 72 ? 12.525 4.239 -12.951 1.00 54.12 72 LEU A N 1
ATOM 561 C CA . LEU A 1 72 ? 13.322 3.011 -13.022 1.00 54.12 72 LEU A CA 1
ATOM 562 C C . LEU A 1 72 ? 13.009 2.109 -11.834 1.00 54.12 72 LEU A C 1
ATOM 564 O O . LEU A 1 72 ? 12.831 0.900 -11.986 1.00 54.12 72 LEU A O 1
ATOM 568 N N . ALA A 1 73 ? 12.896 2.698 -10.646 1.00 59.62 73 ALA A N 1
ATOM 569 C CA . ALA A 1 73 ? 12.534 1.952 -9.456 1.00 59.62 73 ALA A CA 1
ATOM 570 C C . ALA A 1 73 ? 11.001 1.803 -9.293 1.00 59.62 73 ALA A C 1
ATOM 572 O O . ALA A 1 73 ? 10.558 0.843 -8.653 1.00 59.62 73 ALA A O 1
ATOM 573 N N . ASN A 1 74 ? 10.193 2.704 -9.878 1.00 68.44 74 ASN A N 1
ATOM 574 C CA . ASN A 1 74 ? 8.721 2.652 -9.942 1.00 68.44 74 ASN A CA 1
ATOM 575 C C . ASN A 1 74 ? 8.195 2.596 -11.392 1.00 68.44 74 ASN A C 1
ATOM 577 O O . ASN A 1 74 ? 7.624 3.573 -11.878 1.00 68.44 74 ASN A O 1
ATOM 581 N N . PRO A 1 75 ? 8.354 1.467 -12.099 1.00 61.44 75 PRO A N 1
ATOM 582 C CA . PRO A 1 75 ? 7.931 1.355 -13.496 1.00 61.44 75 PRO A CA 1
ATOM 583 C C . PRO A 1 75 ? 6.408 1.394 -13.706 1.00 61.44 75 PRO A C 1
ATOM 585 O O . PRO A 1 75 ? 5.955 1.645 -14.821 1.00 61.44 75 PRO A O 1
ATOM 588 N N . LEU A 1 76 ? 5.609 1.126 -12.669 1.00 71.31 76 LEU A N 1
ATOM 589 C CA . LEU A 1 76 ? 4.148 1.144 -12.714 1.00 71.31 76 LEU A CA 1
ATOM 590 C C . LEU A 1 76 ? 3.599 2.443 -12.128 1.00 71.31 76 LEU A C 1
ATOM 592 O O . LEU A 1 76 ? 3.986 2.861 -11.037 1.00 71.31 76 LEU A O 1
ATOM 596 N N . THR A 1 77 ? 2.614 3.045 -12.788 1.00 78.62 77 THR A N 1
ATOM 597 C CA . THR A 1 77 ? 1.880 4.176 -12.206 1.00 78.62 77 THR A CA 1
ATOM 598 C C . THR A 1 77 ? 0.930 3.705 -11.100 1.00 78.62 77 THR A C 1
ATOM 600 O O . THR A 1 77 ? 0.648 2.511 -10.948 1.00 78.62 77 THR A O 1
ATOM 603 N N . PHE A 1 78 ? 0.386 4.644 -10.324 1.00 87.06 78 PHE A N 1
ATOM 604 C CA . PHE A 1 78 ? -0.647 4.339 -9.331 1.00 87.06 78 PHE A CA 1
ATOM 605 C C . PHE A 1 78 ? -1.841 3.584 -9.930 1.00 87.06 78 PHE A C 1
ATOM 607 O O . PHE A 1 78 ? -2.283 2.588 -9.364 1.00 87.06 78 PHE A O 1
ATOM 614 N N . VAL A 1 79 ? -2.337 4.033 -11.088 1.00 84.12 79 VAL A N 1
ATOM 615 C CA . VAL A 1 79 ? -3.506 3.435 -11.755 1.00 84.12 79 VAL A CA 1
ATOM 616 C C . VAL A 1 79 ? -3.231 1.974 -12.104 1.00 84.12 79 VAL A C 1
ATOM 618 O O . VAL A 1 79 ? -4.052 1.109 -11.826 1.00 84.12 79 VAL A O 1
ATOM 621 N N . GLN A 1 80 ? -2.035 1.692 -12.615 1.00 78.56 80 GLN A N 1
ATOM 622 C CA . GLN A 1 80 ? -1.625 0.349 -13.025 1.00 78.56 80 GLN A CA 1
ATOM 623 C C . GLN A 1 80 ? -1.471 -0.589 -11.820 1.00 78.56 80 GLN A C 1
ATOM 625 O O . GLN A 1 80 ? -1.911 -1.737 -11.858 1.00 78.56 80 GLN A O 1
ATOM 630 N N . ASN A 1 81 ? -0.904 -0.087 -10.718 1.00 84.75 81 ASN A N 1
ATOM 631 C CA . ASN A 1 81 ? -0.874 -0.819 -9.452 1.00 84.75 81 ASN A CA 1
ATOM 632 C C . ASN A 1 81 ? -2.282 -1.097 -8.925 1.00 84.75 81 ASN A C 1
ATOM 634 O O . ASN A 1 81 ? -2.572 -2.207 -8.486 1.00 84.75 81 ASN A O 1
ATOM 638 N N . ALA A 1 82 ? -3.164 -0.098 -8.972 1.00 87.94 82 ALA A N 1
ATOM 639 C CA . ALA A 1 82 ? -4.533 -0.234 -8.501 1.00 87.94 82 ALA A CA 1
ATOM 640 C C . ALA A 1 82 ? -5.322 -1.263 -9.323 1.00 87.94 82 ALA A C 1
ATOM 642 O O . ALA A 1 82 ? -6.083 -2.041 -8.754 1.00 87.94 82 ALA A O 1
ATOM 643 N N . GLU A 1 83 ? -5.124 -1.307 -10.641 1.00 81.12 83 GLU A N 1
ATOM 644 C CA . GLU A 1 83 ? -5.699 -2.337 -11.512 1.00 81.12 83 GLU A CA 1
ATOM 645 C C . GLU A 1 83 ? -5.201 -3.734 -11.145 1.00 81.12 83 GLU A C 1
ATOM 647 O O . GLU A 1 83 ? -6.024 -4.629 -10.950 1.00 81.12 83 GLU A O 1
ATOM 652 N N . GLN A 1 84 ? -3.885 -3.910 -10.974 1.00 77.88 84 GLN A N 1
ATOM 653 C CA . GLN A 1 84 ? -3.316 -5.187 -10.539 1.00 77.88 84 GLN A CA 1
ATOM 654 C C . GLN A 1 84 ? -3.935 -5.639 -9.210 1.00 77.88 84 GLN A C 1
ATOM 656 O O . GLN A 1 84 ? -4.380 -6.775 -9.087 1.00 77.88 84 GLN A O 1
ATOM 661 N N . ILE A 1 85 ? -4.008 -4.742 -8.226 1.00 84.19 85 ILE A N 1
ATOM 662 C CA . ILE A 1 85 ? -4.594 -5.036 -6.916 1.00 84.19 85 ILE A CA 1
ATOM 663 C C . ILE A 1 85 ? -6.065 -5.448 -7.051 1.00 84.19 85 ILE A C 1
ATOM 665 O O . ILE A 1 85 ? -6.458 -6.456 -6.472 1.00 84.19 85 ILE A O 1
ATOM 669 N N . ARG A 1 86 ? -6.880 -4.700 -7.808 1.00 83.38 86 ARG A N 1
ATOM 670 C CA . ARG A 1 86 ? -8.330 -4.948 -7.931 1.00 83.38 86 ARG A CA 1
ATOM 671 C C . ARG A 1 86 ? -8.665 -6.281 -8.587 1.00 83.38 86 ARG A C 1
ATOM 673 O O . ARG A 1 86 ? -9.694 -6.859 -8.257 1.00 83.38 86 ARG A O 1
ATOM 680 N N . GLN A 1 87 ? -7.817 -6.772 -9.490 1.00 76.38 87 GLN A N 1
ATOM 681 C CA . GLN A 1 87 ? -8.002 -8.103 -10.077 1.00 76.38 87 GLN A CA 1
ATOM 682 C C . GLN A 1 87 ? -7.861 -9.216 -9.032 1.00 76.38 87 GLN A C 1
ATOM 684 O O . GLN A 1 87 ? -8.533 -10.239 -9.129 1.00 76.38 87 GLN A O 1
ATOM 689 N N . MET A 1 88 ? -7.012 -9.007 -8.025 1.00 75.62 88 MET A N 1
ATOM 690 C CA . MET A 1 88 ? -6.730 -9.992 -6.977 1.00 75.62 88 MET A CA 1
ATOM 691 C C . MET A 1 88 ? -7.652 -9.811 -5.765 1.00 75.62 88 MET A C 1
ATOM 693 O O . MET A 1 88 ? -8.061 -10.785 -5.141 1.00 75.62 88 MET A O 1
ATOM 697 N N . PHE A 1 89 ? -7.983 -8.560 -5.446 1.00 84.19 89 PHE A N 1
ATOM 698 C CA . PHE A 1 89 ? -8.766 -8.160 -4.285 1.00 84.19 89 PHE A CA 1
ATOM 699 C C . PHE A 1 89 ? -9.800 -7.096 -4.697 1.00 84.19 89 PHE A C 1
ATOM 701 O O . PHE A 1 89 ? -9.553 -5.897 -4.565 1.00 84.19 89 PHE A O 1
ATOM 708 N N . PRO A 1 90 ? -10.974 -7.488 -5.216 1.00 82.12 90 PRO A N 1
ATOM 709 C CA . PRO A 1 90 ? -11.936 -6.538 -5.784 1.00 82.12 90 PRO A CA 1
ATOM 710 C C . PRO A 1 90 ? -12.587 -5.610 -4.746 1.00 82.12 90 PRO A C 1
ATOM 712 O O . PRO A 1 90 ? -13.113 -4.562 -5.112 1.00 82.12 90 PRO A O 1
ATOM 715 N N . ALA A 1 91 ? -12.553 -5.980 -3.463 1.00 85.81 91 ALA A N 1
ATOM 716 C CA . ALA A 1 91 ? -13.223 -5.263 -2.379 1.00 85.81 91 ALA A CA 1
ATOM 717 C C . ALA A 1 91 ? -12.293 -4.367 -1.534 1.00 85.81 91 ALA A C 1
ATOM 719 O O . ALA A 1 91 ? -12.754 -3.778 -0.557 1.00 85.81 91 ALA A O 1
ATOM 720 N N . VAL A 1 92 ? -10.999 -4.256 -1.868 1.00 91.44 92 VAL A N 1
ATOM 721 C CA . VAL A 1 92 ? -10.057 -3.438 -1.078 1.00 91.44 92 VAL A CA 1
ATOM 722 C C . VAL A 1 92 ? -10.148 -1.957 -1.440 1.00 91.44 92 VAL A C 1
ATOM 724 O O . VAL A 1 92 ? -10.384 -1.581 -2.591 1.00 91.44 92 VAL A O 1
ATOM 727 N N . VAL A 1 93 ? -9.855 -1.103 -0.462 1.00 94.38 93 VAL A N 1
ATOM 728 C CA . VAL A 1 93 ? -9.644 0.332 -0.688 1.00 94.38 93 VAL A CA 1
ATOM 729 C C . VAL A 1 93 ? -8.184 0.565 -1.059 1.00 94.38 93 VAL A C 1
ATOM 731 O O . VAL A 1 93 ? -7.290 0.015 -0.424 1.00 94.38 93 VAL A O 1
ATOM 734 N N . ILE A 1 94 ? -7.919 1.388 -2.075 1.00 95.50 94 ILE A N 1
ATOM 735 C CA . ILE A 1 94 ? -6.559 1.637 -2.580 1.00 95.50 94 ILE A CA 1
ATOM 736 C C . ILE A 1 94 ? -6.282 3.132 -2.544 1.00 95.50 94 ILE A C 1
ATOM 738 O O . ILE A 1 94 ? -6.980 3.903 -3.205 1.00 95.50 94 ILE A O 1
ATOM 742 N N . LEU A 1 95 ? -5.252 3.531 -1.801 1.00 95.94 95 LEU A N 1
ATOM 743 C CA . LEU A 1 95 ? -4.879 4.924 -1.587 1.00 95.94 95 LEU A CA 1
ATOM 744 C C . LEU A 1 95 ? -3.501 5.216 -2.202 1.00 95.94 95 LEU A C 1
ATOM 746 O O . LEU A 1 95 ? -2.558 4.456 -1.959 1.00 95.94 95 LEU A O 1
ATOM 750 N N . PRO A 1 96 ? -3.348 6.305 -2.973 1.00 94.88 96 PRO A N 1
ATOM 751 C CA . PRO A 1 96 ? -2.036 6.812 -3.356 1.00 94.88 96 PRO A CA 1
ATOM 752 C C . PRO A 1 96 ? -1.347 7.447 -2.142 1.00 94.88 96 PRO A C 1
ATOM 754 O O . PRO A 1 96 ? -1.963 8.228 -1.417 1.00 94.88 96 PRO A O 1
ATOM 757 N N . ILE A 1 97 ? -0.072 7.125 -1.927 1.00 93.06 97 ILE A N 1
ATOM 758 C CA . ILE A 1 97 ? 0.758 7.733 -0.884 1.00 93.06 97 ILE A CA 1
ATOM 759 C C . ILE A 1 97 ? 2.046 8.252 -1.540 1.00 93.06 97 ILE A C 1
ATOM 761 O O . ILE A 1 97 ? 2.954 7.460 -1.802 1.00 93.06 97 ILE A O 1
ATOM 765 N N . PRO A 1 98 ? 2.139 9.557 -1.845 1.00 90.44 98 PRO A N 1
ATOM 766 C CA . PRO A 1 98 ? 3.333 10.109 -2.470 1.00 90.44 98 PRO A CA 1
ATOM 767 C C . PRO A 1 98 ? 4.502 10.156 -1.484 1.00 90.44 98 PRO A C 1
ATOM 769 O O . PRO A 1 98 ? 4.313 10.324 -0.274 1.00 90.44 98 PRO A O 1
ATOM 772 N N . ASP A 1 99 ? 5.709 10.022 -2.018 1.00 88.19 99 ASP A N 1
ATOM 773 C CA . ASP A 1 99 ? 6.942 10.216 -1.272 1.00 88.19 99 ASP A CA 1
ATOM 774 C C . ASP A 1 99 ? 7.130 11.702 -0.961 1.00 88.19 99 ASP A C 1
ATOM 776 O O . ASP A 1 99 ? 6.844 12.582 -1.781 1.00 88.19 99 ASP A O 1
ATOM 780 N N . VAL A 1 100 ? 7.614 11.963 0.252 1.00 83.19 100 VAL A N 1
ATOM 781 C CA . VAL A 1 100 ? 7.973 13.290 0.747 1.00 83.19 100 VAL A CA 1
ATOM 782 C C . VAL A 1 100 ? 9.289 13.187 1.503 1.00 83.19 100 VAL A C 1
ATOM 784 O O . VAL A 1 100 ? 9.618 12.137 2.049 1.00 83.19 100 VAL A O 1
ATOM 787 N N . GLY A 1 101 ? 10.051 14.279 1.516 1.00 78.38 101 GLY A N 1
ATOM 788 C CA . GLY A 1 101 ? 11.487 14.234 1.801 1.00 78.38 101 GLY A CA 1
ATOM 789 C C . GLY A 1 101 ? 11.938 13.777 3.184 1.00 78.38 101 GLY A C 1
ATOM 790 O O . GLY A 1 101 ? 13.141 13.614 3.364 1.00 78.38 101 GLY A O 1
ATOM 791 N N . ASP A 1 102 ? 11.033 13.558 4.143 1.00 84.94 102 ASP A N 1
ATOM 792 C CA . ASP A 1 102 ? 11.396 12.965 5.427 1.00 84.94 102 ASP A CA 1
ATOM 793 C C . ASP A 1 102 ? 10.261 12.125 6.062 1.00 84.94 102 ASP A C 1
ATOM 795 O O . ASP A 1 102 ? 9.081 12.295 5.728 1.00 84.94 102 ASP A O 1
ATOM 799 N N . PRO A 1 103 ? 10.606 11.207 6.989 1.00 84.25 103 PRO A N 1
ATOM 800 C CA . PRO A 1 103 ? 9.658 10.293 7.630 1.00 84.25 103 PRO A CA 1
ATOM 801 C C . PRO A 1 103 ? 8.565 10.968 8.464 1.00 84.25 103 PRO A C 1
ATOM 803 O O . PRO A 1 103 ? 7.456 10.441 8.545 1.00 84.25 103 PRO A O 1
ATOM 806 N N . GLU A 1 104 ? 8.858 12.108 9.096 1.00 88.88 104 GLU A N 1
ATOM 807 C CA . GLU A 1 104 ? 7.886 12.823 9.927 1.00 88.88 104 GLU A CA 1
ATOM 808 C C . GLU A 1 104 ? 6.818 13.463 9.046 1.00 88.88 104 GLU A C 1
ATOM 810 O O . GLU A 1 104 ? 5.624 13.252 9.266 1.00 88.88 104 GLU A O 1
ATOM 815 N N . ARG A 1 105 ? 7.236 14.161 7.982 1.00 89.56 105 ARG A N 1
ATOM 816 C CA . ARG A 1 105 ? 6.316 14.702 6.973 1.00 89.56 105 ARG A CA 1
ATOM 817 C C . ARG A 1 105 ? 5.495 13.607 6.321 1.00 89.56 105 ARG A C 1
ATOM 819 O O . ARG A 1 105 ? 4.304 13.798 6.091 1.00 89.56 105 ARG A O 1
ATOM 826 N N . TRP A 1 106 ? 6.111 12.460 6.052 1.00 90.06 106 TRP A N 1
ATOM 827 C CA . TRP A 1 106 ? 5.410 11.325 5.470 1.00 90.06 106 TRP A CA 1
ATOM 828 C C . TRP A 1 106 ? 4.325 10.782 6.409 1.00 90.06 106 TRP A C 1
ATOM 830 O O . TRP A 1 106 ? 3.194 10.561 5.975 1.00 90.06 106 TRP A O 1
ATOM 840 N N . ALA A 1 107 ? 4.622 10.641 7.705 1.00 90.81 107 ALA A N 1
ATOM 841 C CA . ALA A 1 107 ? 3.642 10.209 8.699 1.00 90.81 107 ALA A CA 1
ATOM 842 C C . ALA A 1 107 ? 2.495 11.222 8.862 1.00 90.81 107 ALA A C 1
ATOM 844 O O . ALA A 1 107 ? 1.330 10.824 8.907 1.00 90.81 107 ALA A O 1
ATOM 845 N N . VAL A 1 108 ? 2.805 12.524 8.892 1.00 92.81 108 VAL A N 1
ATOM 846 C CA . VAL A 1 108 ? 1.800 13.603 8.930 1.00 92.81 108 VAL A CA 1
ATOM 847 C C . VAL A 1 108 ? 0.906 13.556 7.691 1.00 92.81 108 VAL A C 1
ATOM 849 O O . VAL A 1 108 ? -0.316 13.625 7.807 1.00 92.81 108 VAL A O 1
ATOM 852 N N . GLN A 1 109 ? 1.493 13.388 6.504 1.00 93.31 109 GLN A N 1
ATOM 853 C CA . GLN A 1 109 ? 0.740 13.253 5.260 1.00 93.31 109 GLN A CA 1
ATOM 854 C C . GLN A 1 109 ? -0.176 12.027 5.295 1.00 93.31 109 GLN A C 1
ATOM 856 O O . GLN A 1 109 ? -1.348 12.133 4.943 1.00 93.31 109 GLN A O 1
ATOM 861 N N . LEU A 1 110 ? 0.329 10.873 5.737 1.00 94.12 110 LEU A N 1
ATOM 862 C CA . LEU A 1 110 ? -0.481 9.665 5.865 1.00 94.12 110 LEU A CA 1
ATOM 863 C C . LEU A 1 110 ? -1.668 9.892 6.808 1.00 94.12 110 LEU A C 1
ATOM 865 O O . LEU A 1 110 ? -2.797 9.554 6.460 1.00 94.12 110 LEU A O 1
ATOM 869 N N . ALA A 1 111 ? -1.440 10.504 7.968 1.00 94.44 111 ALA A N 1
ATOM 870 C CA . ALA A 1 111 ? -2.503 10.822 8.913 1.00 94.44 111 ALA A CA 1
ATOM 871 C C . ALA A 1 111 ? -3.533 11.795 8.327 1.00 94.44 111 ALA A C 1
ATOM 873 O O . ALA A 1 111 ? -4.734 11.596 8.498 1.00 94.44 111 ALA A O 1
ATOM 874 N N . ALA A 1 112 ? -3.085 12.805 7.578 1.00 95.12 112 ALA A N 1
ATOM 875 C CA . ALA A 1 112 ? -3.973 13.723 6.874 1.00 95.12 112 ALA A CA 1
ATOM 876 C C . ALA A 1 112 ? -4.834 12.997 5.825 1.00 95.12 112 ALA A C 1
ATOM 878 O O . ALA A 1 112 ? -6.037 13.241 5.756 1.00 95.12 112 ALA A O 1
ATOM 879 N N . LEU A 1 113 ? -4.257 12.065 5.056 1.00 95.12 113 LEU A N 1
ATOM 880 C CA . LEU A 1 113 ? -5.005 11.239 4.100 1.00 95.12 113 LEU A CA 1
ATOM 881 C C . LEU A 1 113 ? -6.038 10.351 4.808 1.00 95.12 113 LEU A C 1
ATOM 883 O O . LEU A 1 113 ? -7.187 10.286 4.375 1.00 95.12 113 LEU A O 1
ATOM 887 N N . LEU A 1 114 ? -5.656 9.714 5.919 1.00 96.06 114 LEU A N 1
ATOM 888 C CA . LEU A 1 114 ? -6.540 8.862 6.722 1.00 96.06 114 LEU A CA 1
ATOM 889 C C . LEU A 1 114 ? -7.606 9.651 7.495 1.00 96.06 114 LEU A C 1
ATOM 891 O O . LEU A 1 114 ? -8.587 9.062 7.933 1.00 96.06 114 LEU A O 1
ATOM 895 N N . ASN A 1 115 ? -7.459 10.965 7.657 1.00 96.75 115 ASN A N 1
ATOM 896 C CA . ASN A 1 115 ? -8.469 11.816 8.289 1.00 96.75 115 ASN A CA 1
ATOM 897 C C . ASN A 1 115 ? -9.322 12.613 7.291 1.00 96.75 115 ASN A C 1
ATOM 899 O O . ASN A 1 115 ? -10.288 13.265 7.687 1.00 96.75 115 ASN A O 1
ATOM 903 N N . ASN A 1 116 ? -9.013 12.542 5.996 1.00 96.44 116 ASN A N 1
ATOM 904 C CA . ASN A 1 116 ? -9.757 13.248 4.962 1.00 96.44 116 ASN A CA 1
ATOM 905 C C . ASN A 1 116 ? -10.953 12.412 4.474 1.00 96.44 116 ASN A C 1
ATOM 907 O O . ASN A 1 116 ? -10.824 11.558 3.598 1.00 96.44 116 ASN A O 1
ATOM 911 N N . VAL A 1 117 ? -12.138 12.687 5.025 1.00 95.50 117 VAL A N 1
ATOM 912 C CA . VAL A 1 117 ? -13.384 11.958 4.720 1.00 95.50 117 VAL A CA 1
ATOM 913 C C . VAL A 1 117 ? -13.722 11.970 3.226 1.00 95.50 117 VAL A C 1
ATOM 915 O O . VAL A 1 117 ? -14.042 10.924 2.662 1.00 95.50 117 VAL A O 1
ATOM 918 N N . ASP A 1 118 ? -13.618 13.121 2.559 1.00 95.81 118 ASP A N 1
ATOM 919 C CA . ASP A 1 118 ? -13.952 13.243 1.134 1.00 95.81 118 ASP A CA 1
ATOM 920 C C . ASP A 1 118 ? -12.978 12.461 0.252 1.00 95.81 118 ASP A C 1
ATOM 922 O O . ASP A 1 118 ? -13.356 11.868 -0.761 1.00 95.81 118 ASP A O 1
ATOM 926 N N . PHE A 1 119 ? -11.703 12.439 0.632 1.00 93.50 119 PHE A N 1
ATOM 927 C CA . PHE A 1 119 ? -10.704 11.603 -0.015 1.00 93.50 119 PHE A CA 1
ATOM 928 C C . PHE A 1 119 ? -11.033 10.117 0.158 1.00 93.50 119 PHE A C 1
ATOM 930 O O . PHE A 1 119 ? -11.116 9.396 -0.834 1.00 93.50 119 PHE A O 1
ATOM 937 N N . LEU A 1 120 ? -11.319 9.666 1.380 1.00 94.75 120 LEU A N 1
ATOM 938 C CA . LEU A 1 120 ? -11.658 8.268 1.657 1.00 94.75 120 LEU A CA 1
ATOM 939 C C . LEU A 1 120 ? -12.912 7.808 0.896 1.00 94.75 120 LEU A C 1
ATOM 941 O O . LEU A 1 120 ? -12.893 6.743 0.275 1.00 94.75 120 LEU A O 1
ATOM 945 N N . LYS A 1 121 ? -13.961 8.640 0.847 1.00 95.19 121 LYS A N 1
ATOM 946 C CA . LYS A 1 12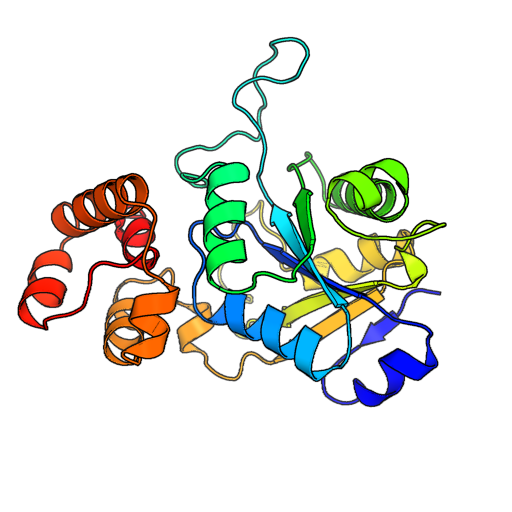1 ? -15.183 8.358 0.074 1.00 95.19 121 LYS A CA 1
ATOM 947 C C . LYS A 1 121 ? -14.914 8.225 -1.420 1.00 95.19 121 LYS A C 1
ATOM 949 O O . LYS A 1 121 ? -15.402 7.282 -2.039 1.00 95.19 121 LYS A O 1
ATOM 954 N N . ARG A 1 122 ? -14.098 9.113 -2.002 1.00 93.19 122 ARG A N 1
ATOM 955 C CA . ARG A 1 122 ? -13.696 9.025 -3.422 1.00 93.19 122 ARG A CA 1
ATOM 956 C C . ARG A 1 122 ? -12.933 7.741 -3.748 1.00 93.19 122 ARG A C 1
ATOM 958 O O . ARG A 1 122 ? -12.981 7.283 -4.885 1.00 93.19 122 ARG A O 1
ATOM 965 N N . HIS A 1 123 ? -12.268 7.155 -2.757 1.00 90.12 123 HIS A N 1
ATOM 966 C CA . HIS A 1 123 ? -11.555 5.887 -2.881 1.00 90.12 123 HIS A CA 1
ATOM 967 C C . HIS A 1 123 ? -12.388 4.662 -2.457 1.00 90.12 123 HIS A C 1
ATOM 969 O O . HIS A 1 123 ? -11.852 3.558 -2.385 1.00 90.12 123 HIS A O 1
ATOM 975 N N . GLY A 1 124 ? -13.700 4.831 -2.247 1.00 89.56 124 GLY A N 1
ATOM 976 C CA . GLY A 1 124 ? -14.647 3.736 -2.024 1.00 89.56 124 GLY A CA 1
ATOM 977 C C . GLY A 1 124 ? -14.905 3.392 -0.558 1.00 89.56 124 GLY A C 1
ATOM 978 O O . GLY A 1 124 ? -15.614 2.426 -0.286 1.00 89.56 124 GLY A O 1
ATOM 979 N N . LEU A 1 125 ? -14.373 4.168 0.391 1.00 91.75 125 LEU A N 1
ATOM 980 C CA . LEU A 1 125 ? -14.606 3.938 1.812 1.00 91.75 125 LEU A CA 1
ATOM 981 C C . LEU A 1 125 ? -15.777 4.788 2.327 1.00 91.75 125 LEU A C 1
ATOM 983 O O . LEU A 1 125 ? -15.708 6.015 2.372 1.00 91.75 125 LEU A O 1
ATOM 987 N N . ASN A 1 126 ? -16.861 4.133 2.746 1.00 91.12 126 ASN A N 1
ATOM 988 C CA . ASN A 1 126 ? -18.039 4.814 3.279 1.00 91.12 126 ASN A CA 1
ATOM 989 C C . ASN A 1 126 ? -17.869 5.143 4.774 1.00 91.12 126 ASN A C 1
ATOM 991 O O . ASN A 1 126 ? -18.244 4.352 5.637 1.00 91.12 126 ASN A O 1
ATOM 995 N N . VAL A 1 127 ? -17.286 6.306 5.071 1.00 92.56 127 VAL A N 1
ATOM 996 C CA . VAL A 1 127 ? -17.016 6.787 6.440 1.00 92.56 127 VAL A CA 1
ATOM 997 C C . VAL A 1 127 ? -17.608 8.169 6.684 1.00 92.56 127 VAL A C 1
ATOM 999 O O . VAL A 1 127 ? -17.782 8.948 5.752 1.00 92.56 127 VAL A O 1
ATOM 1002 N N . ASN A 1 128 ? -17.901 8.491 7.944 1.00 92.81 128 ASN A N 1
ATOM 1003 C CA . ASN A 1 128 ? -18.409 9.811 8.346 1.00 92.81 128 ASN A CA 1
ATOM 1004 C C . ASN A 1 128 ? -17.367 10.660 9.086 1.00 92.81 128 ASN A C 1
ATOM 1006 O O . ASN A 1 128 ? -17.601 11.837 9.334 1.00 92.81 128 ASN A O 1
ATOM 1010 N N . GLU A 1 129 ? -16.225 10.068 9.417 1.00 94.69 129 GLU A N 1
ATOM 1011 C CA . GLU A 1 129 ? -15.138 10.682 10.170 1.00 94.69 129 GLU A CA 1
ATOM 1012 C C . GLU A 1 129 ? -13.789 10.136 9.689 1.00 94.69 129 GLU A C 1
ATOM 1014 O O . GLU A 1 129 ? -13.731 9.165 8.925 1.00 94.69 129 GLU A O 1
ATOM 1019 N N . GLY A 1 130 ? -12.710 10.784 10.124 1.00 93.50 130 GLY A N 1
ATOM 1020 C CA . GLY A 1 130 ? -11.354 10.303 9.900 1.00 93.50 130 GLY A CA 1
ATOM 1021 C C . GLY A 1 130 ? -11.108 8.954 10.573 1.00 93.50 130 GLY A C 1
ATOM 1022 O O . GLY A 1 130 ? -11.628 8.676 11.651 1.00 93.50 130 GLY A O 1
ATOM 1023 N N . ILE A 1 131 ? -10.306 8.108 9.933 1.00 95.38 131 ILE A N 1
ATOM 1024 C CA . ILE A 1 131 ? -10.078 6.729 10.371 1.00 95.38 131 ILE A CA 1
ATOM 1025 C C . ILE A 1 131 ? -8.714 6.511 11.019 1.00 95.38 131 ILE A C 1
ATOM 1027 O O . ILE A 1 131 ? -8.440 5.382 11.413 1.00 95.38 131 ILE A O 1
ATOM 1031 N N . ALA A 1 132 ? -7.854 7.530 11.143 1.00 93.81 132 ALA A N 1
ATOM 1032 C CA . ALA A 1 132 ? -6.472 7.342 11.603 1.00 93.81 132 ALA A CA 1
ATOM 1033 C C . ALA A 1 132 ? -6.381 6.580 12.941 1.00 93.81 132 ALA A C 1
ATOM 1035 O O . ALA A 1 132 ? -5.591 5.647 13.061 1.00 93.81 132 ALA A O 1
ATOM 1036 N N . GLU A 1 133 ? -7.254 6.898 13.902 1.00 92.62 133 GLU A N 1
ATOM 1037 C CA . GLU A 1 133 ? -7.297 6.229 15.214 1.00 92.62 133 GLU A CA 1
ATOM 1038 C C . GLU A 1 133 ? -7.927 4.826 15.180 1.00 92.62 133 GLU A C 1
ATOM 1040 O O . GLU A 1 133 ? -7.711 4.025 16.087 1.00 92.62 133 GLU A O 1
ATOM 1045 N N . GLN A 1 134 ? -8.693 4.519 14.129 1.00 93.38 134 GLN A N 1
ATOM 1046 C CA . GLN A 1 134 ? -9.333 3.219 13.886 1.00 93.38 134 GLN A CA 1
ATOM 1047 C C . GLN A 1 134 ? -8.482 2.326 12.966 1.00 93.38 134 GLN A C 1
ATOM 1049 O O . GLN A 1 134 ? -8.923 1.242 12.569 1.00 93.38 134 GLN A O 1
ATOM 1054 N N . CYS A 1 135 ? -7.285 2.790 12.593 1.00 93.56 135 CYS A N 1
ATOM 1055 C CA . CYS A 1 135 ? -6.370 2.111 11.689 1.00 93.56 135 CYS A CA 1
ATOM 1056 C C . CYS A 1 135 ? -5.180 1.504 12.423 1.00 93.56 135 CYS A C 1
ATOM 1058 O O . CYS A 1 135 ? -4.647 2.055 13.391 1.00 93.56 135 CYS A O 1
ATOM 1060 N N . VAL A 1 136 ? -4.686 0.408 11.856 1.00 94.56 136 VAL A N 1
ATOM 1061 C CA . VAL A 1 136 ? -3.367 -0.130 12.158 1.00 94.56 136 VAL A CA 1
ATOM 1062 C C . VAL A 1 136 ? -2.546 -0.258 10.876 1.00 94.56 136 VAL A C 1
ATOM 1064 O O . VAL A 1 136 ? -3.004 -0.849 9.901 1.00 94.56 136 VAL A O 1
ATOM 1067 N N . VAL A 1 137 ? -1.337 0.302 10.846 1.00 94.31 137 VAL A N 1
ATOM 1068 C CA . VAL A 1 137 ? -0.392 0.092 9.741 1.00 94.31 137 VAL A CA 1
ATOM 1069 C C . VAL A 1 137 ? 0.266 -1.265 9.929 1.00 94.31 137 VAL A C 1
ATOM 1071 O O . VAL A 1 137 ? 0.994 -1.486 10.896 1.00 94.31 137 VAL A O 1
ATOM 1074 N N . HIS A 1 138 ? -0.009 -2.175 9.002 1.00 92.44 138 HIS A N 1
ATOM 1075 C CA . HIS A 1 138 ? 0.469 -3.548 9.032 1.00 92.44 138 HIS A CA 1
ATOM 1076 C C . HIS A 1 138 ? 1.727 -3.719 8.188 1.00 92.44 138 HIS A C 1
ATOM 1078 O O . HIS A 1 138 ? 1.779 -3.314 7.022 1.00 92.44 138 HIS A O 1
ATOM 1084 N N . TYR A 1 139 ? 2.733 -4.364 8.772 1.00 86.38 139 TYR A N 1
ATOM 1085 C CA . TYR A 1 139 ? 3.953 -4.734 8.076 1.00 86.38 139 TYR A CA 1
ATOM 1086 C C . TYR A 1 139 ? 4.530 -6.046 8.596 1.00 86.38 139 TYR A C 1
ATOM 1088 O O . TYR A 1 139 ? 4.393 -6.411 9.763 1.00 86.38 139 TYR A O 1
ATOM 1096 N N . ARG A 1 140 ? 5.250 -6.739 7.715 1.00 80.00 140 ARG A N 1
ATOM 1097 C CA . ARG A 1 140 ? 6.042 -7.910 8.082 1.00 80.00 140 ARG A CA 1
ATOM 1098 C C . ARG A 1 140 ? 7.458 -7.506 8.453 1.00 80.00 140 ARG A C 1
ATOM 1100 O O . ARG A 1 140 ? 8.129 -6.798 7.700 1.00 80.00 140 ARG A O 1
ATOM 1107 N N . VAL A 1 141 ? 7.922 -7.977 9.604 1.00 74.94 141 VAL A N 1
ATOM 1108 C CA . VAL A 1 141 ? 9.310 -7.809 10.038 1.00 74.94 141 VAL A CA 1
ATOM 1109 C C . VAL A 1 141 ? 10.190 -8.731 9.203 1.00 74.94 141 VAL A C 1
ATOM 1111 O O . VAL A 1 141 ? 9.975 -9.944 9.174 1.00 74.94 141 VAL A O 1
ATOM 1114 N N . LYS A 1 142 ? 11.196 -8.151 8.543 1.00 67.25 142 LYS A N 1
ATOM 1115 C CA . LYS A 1 142 ? 12.208 -8.899 7.795 1.00 67.25 142 LYS A CA 1
ATOM 1116 C C . LYS A 1 142 ? 13.394 -9.226 8.707 1.00 67.25 142 LYS A C 1
ATOM 1118 O O . LYS A 1 142 ? 14.094 -8.290 9.105 1.00 67.25 142 LYS A O 1
ATOM 1123 N N . PRO A 1 143 ? 13.680 -10.501 9.023 1.00 53.50 143 PRO A N 1
ATOM 1124 C CA . PRO A 1 143 ? 14.853 -10.876 9.819 1.00 53.50 143 PRO A CA 1
ATOM 1125 C C . PRO A 1 143 ? 16.199 -10.422 9.216 1.00 53.50 143 PRO A C 1
ATOM 1127 O O . PRO A 1 143 ? 17.162 -10.240 9.954 1.00 53.50 143 PRO A O 1
ATOM 1130 N N . LEU A 1 144 ? 16.280 -10.186 7.899 1.00 49.28 144 LEU A N 1
ATOM 1131 C CA . LEU A 1 144 ? 17.528 -9.844 7.191 1.00 49.28 144 LEU A CA 1
ATOM 1132 C C . LEU A 1 144 ? 17.848 -8.336 7.069 1.00 49.28 144 LEU A C 1
ATOM 1134 O O . LEU A 1 144 ? 18.843 -7.967 6.443 1.00 49.28 144 LEU A O 1
ATOM 1138 N N . ALA A 1 145 ? 17.070 -7.440 7.685 1.00 44.69 145 ALA A N 1
ATOM 1139 C CA . ALA A 1 145 ? 17.287 -5.990 7.568 1.00 44.69 145 ALA A CA 1
ATOM 1140 C C . ALA A 1 145 ? 18.508 -5.439 8.344 1.00 44.69 145 ALA A C 1
ATOM 1142 O O . ALA A 1 145 ? 18.816 -4.256 8.223 1.00 44.69 145 ALA A O 1
ATOM 1143 N N . ALA A 1 146 ? 19.249 -6.265 9.092 1.00 40.16 146 ALA A N 1
ATOM 1144 C CA . ALA A 1 146 ? 20.436 -5.817 9.830 1.00 40.16 146 ALA A CA 1
ATOM 1145 C C . ALA A 1 146 ? 21.680 -5.552 8.947 1.00 40.16 146 ALA A C 1
ATOM 1147 O O . ALA A 1 146 ? 22.697 -5.098 9.463 1.00 40.16 146 ALA A O 1
ATOM 1148 N N . GLY A 1 147 ? 21.638 -5.843 7.637 1.00 36.53 147 GLY A N 1
ATOM 1149 C CA . GLY A 1 147 ? 22.855 -5.893 6.811 1.00 36.53 147 GLY A CA 1
ATOM 1150 C C . GLY A 1 147 ? 23.050 -4.805 5.750 1.00 36.53 147 GLY A C 1
ATOM 1151 O O . GLY A 1 147 ? 24.187 -4.413 5.504 1.00 36.53 147 GLY A O 1
ATOM 1152 N N . LYS A 1 148 ? 21.997 -4.329 5.075 1.00 39.75 148 LYS A N 1
ATOM 1153 C CA . LYS A 1 148 ? 22.122 -3.356 3.969 1.00 39.75 148 LYS A CA 1
ATOM 1154 C C . LYS A 1 148 ? 20.874 -2.487 3.854 1.00 39.75 148 LYS A C 1
ATOM 1156 O O . LYS A 1 148 ? 20.073 -2.635 2.937 1.00 39.75 148 LYS A O 1
ATOM 1161 N N . VAL A 1 149 ? 20.719 -1.577 4.804 1.00 41.53 149 VAL A N 1
ATOM 1162 C CA . VAL A 1 149 ? 19.860 -0.408 4.629 1.00 41.53 149 VAL A CA 1
ATOM 1163 C C . VAL A 1 149 ? 20.628 0.549 3.713 1.00 41.53 149 VAL A C 1
ATOM 1165 O O . VAL A 1 149 ? 21.697 1.030 4.091 1.00 41.53 149 VAL A O 1
ATOM 1168 N N . SER A 1 150 ? 20.161 0.774 2.478 1.00 42.91 150 SER A N 1
ATOM 1169 C CA . SER A 1 150 ? 20.637 1.938 1.720 1.00 42.91 150 SER A CA 1
ATOM 1170 C C . SER A 1 150 ? 20.338 3.183 2.556 1.00 42.91 150 SER A C 1
ATOM 1172 O O . SER A 1 150 ? 19.350 3.197 3.288 1.00 42.91 150 SER A O 1
ATOM 1174 N N . LYS A 1 151 ? 21.192 4.211 2.485 1.00 42.31 151 LYS A N 1
ATOM 1175 C CA . LYS A 1 151 ? 21.127 5.400 3.360 1.00 42.31 151 LYS A CA 1
ATOM 1176 C C . LYS A 1 151 ? 19.748 6.081 3.433 1.00 42.31 151 LYS A C 1
ATOM 1178 O O . LYS A 1 151 ? 19.505 6.799 4.395 1.00 42.31 151 LYS A O 1
ATOM 1183 N N . ASP A 1 152 ? 18.858 5.798 2.484 1.00 45.06 152 ASP A N 1
ATOM 1184 C CA . ASP A 1 152 ? 17.608 6.522 2.276 1.00 45.06 152 ASP A CA 1
ATOM 1185 C C . ASP A 1 152 ? 16.332 5.691 2.543 1.00 45.06 152 ASP A C 1
ATOM 1187 O O . ASP A 1 152 ? 15.232 6.208 2.379 1.00 45.06 152 ASP A O 1
ATOM 1191 N N . ILE A 1 153 ? 16.427 4.412 2.950 1.00 49.97 153 ILE A N 1
ATOM 1192 C CA . ILE A 1 153 ? 15.243 3.557 3.201 1.00 49.97 153 ILE A CA 1
ATOM 1193 C C . ILE A 1 153 ? 15.279 2.982 4.614 1.00 49.97 153 ILE A C 1
ATOM 1195 O O . ILE A 1 153 ? 15.925 1.970 4.870 1.00 49.97 153 ILE A O 1
ATOM 1199 N N . MET A 1 154 ? 14.533 3.575 5.542 1.00 56.47 154 MET A N 1
ATOM 1200 C CA . MET A 1 154 ? 14.429 3.018 6.889 1.00 56.47 154 MET A CA 1
ATOM 1201 C C . MET A 1 154 ? 13.488 1.798 6.921 1.00 56.47 154 MET A C 1
ATOM 1203 O O . MET A 1 154 ? 12.504 1.756 6.178 1.00 56.47 154 MET A O 1
ATOM 1207 N N . PRO A 1 155 ? 13.738 0.794 7.783 1.00 63.53 155 PRO A N 1
ATOM 1208 C CA . PRO A 1 155 ? 12.771 -0.279 8.005 1.00 63.53 155 PRO A CA 1
ATOM 1209 C C . PRO A 1 155 ? 11.449 0.297 8.538 1.00 63.53 155 PRO A C 1
ATOM 1211 O O . PRO A 1 155 ? 11.466 1.272 9.281 1.00 63.53 155 PRO A O 1
ATOM 1214 N N . LEU A 1 156 ? 10.302 -0.314 8.216 1.00 63.66 156 LEU A N 1
ATOM 1215 C CA . LEU A 1 156 ? 8.983 0.176 8.664 1.00 63.66 156 LEU A CA 1
ATOM 1216 C C . LEU A 1 156 ? 8.864 0.284 10.196 1.00 63.66 156 LEU A C 1
ATOM 1218 O O . LEU A 1 156 ? 8.207 1.193 10.687 1.00 63.66 156 LEU A O 1
ATOM 1222 N N . SER A 1 157 ? 9.590 -0.543 10.954 1.00 67.50 157 SER A N 1
ATOM 1223 C CA . SER A 1 157 ? 9.700 -0.412 12.416 1.00 67.50 157 SER A CA 1
ATOM 1224 C C . SER A 1 157 ? 10.327 0.915 12.871 1.00 67.50 157 SER A C 1
ATOM 1226 O O . SER A 1 157 ? 10.060 1.384 13.970 1.00 67.50 157 SER A O 1
ATOM 1228 N N . ALA A 1 158 ? 11.147 1.561 12.038 1.00 71.06 158 ALA A N 1
ATOM 1229 C CA . ALA A 1 158 ? 11.673 2.898 12.317 1.00 71.06 158 ALA A CA 1
ATOM 1230 C C . ALA A 1 158 ? 10.605 3.996 12.161 1.00 71.06 158 ALA A C 1
ATOM 1232 O O . ALA A 1 158 ? 10.802 5.106 12.653 1.00 71.06 158 ALA A O 1
ATOM 1233 N N . TYR A 1 159 ? 9.473 3.690 11.515 1.00 76.81 159 TYR A N 1
ATOM 1234 C CA . TYR A 1 159 ? 8.344 4.607 11.388 1.00 76.81 159 TYR A CA 1
ATOM 1235 C C . TYR A 1 159 ? 7.366 4.515 12.568 1.00 76.81 159 TYR A C 1
ATOM 1237 O O . TYR A 1 159 ? 6.528 5.401 12.706 1.00 76.81 159 TYR A O 1
ATOM 1245 N N . ASP A 1 160 ? 7.480 3.514 13.454 1.00 86.06 160 ASP A N 1
ATOM 1246 C CA . ASP A 1 160 ? 6.547 3.318 14.577 1.00 86.06 160 ASP A CA 1
ATOM 1247 C C . ASP A 1 160 ? 6.388 4.589 15.416 1.00 86.06 160 ASP A C 1
ATOM 1249 O O . ASP A 1 160 ? 5.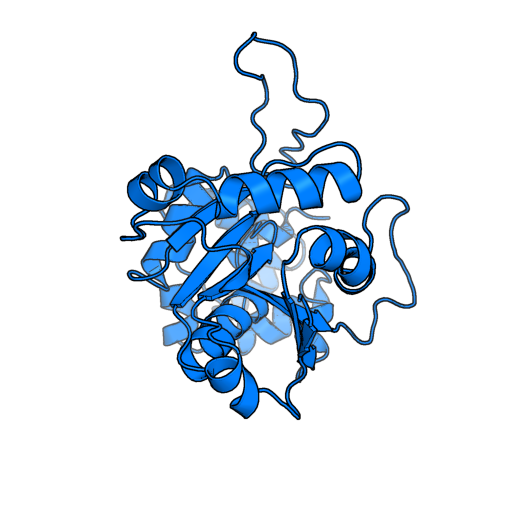275 5.057 15.647 1.00 86.06 160 ASP A O 1
ATOM 1253 N N . LYS A 1 161 ? 7.510 5.204 15.809 1.00 86.00 161 LYS A N 1
ATOM 1254 C CA . LYS A 1 161 ? 7.500 6.412 16.642 1.00 86.00 161 LYS A CA 1
ATOM 1255 C C . LYS A 1 161 ? 6.779 7.576 15.959 1.00 86.00 161 LYS A C 1
ATOM 1257 O O . LYS A 1 161 ? 5.995 8.267 16.607 1.00 86.00 161 LYS A O 1
ATOM 1262 N N . VAL A 1 162 ? 7.043 7.801 14.670 1.00 89.19 162 VAL A N 1
ATOM 1263 C CA . VAL A 1 162 ? 6.439 8.921 13.931 1.00 89.19 162 VAL A CA 1
ATOM 1264 C C . VAL A 1 162 ? 4.971 8.653 13.602 1.00 89.19 162 VAL A C 1
ATOM 1266 O O . VAL A 1 162 ? 4.172 9.577 13.661 1.00 89.19 162 VAL A O 1
ATOM 1269 N N . LEU A 1 163 ? 4.580 7.399 13.358 1.00 91.25 163 LEU A N 1
ATOM 1270 C CA . LEU A 1 163 ? 3.181 7.003 13.166 1.00 91.25 163 LEU A CA 1
ATOM 1271 C C . LEU A 1 163 ? 2.373 7.128 14.461 1.00 91.25 163 LEU A C 1
ATOM 1273 O O . LEU A 1 163 ? 1.269 7.674 14.452 1.00 91.25 163 LEU A O 1
ATOM 1277 N N . HIS A 1 164 ? 2.938 6.700 15.594 1.00 92.50 164 HIS A N 1
ATOM 1278 C CA . HIS A 1 164 ? 2.277 6.809 16.897 1.00 92.50 164 HIS A CA 1
ATOM 1279 C C . HIS A 1 164 ? 2.077 8.266 17.311 1.00 92.50 164 HIS A C 1
ATOM 1281 O O . HIS A 1 164 ? 1.039 8.594 17.884 1.00 92.50 164 HIS A O 1
ATOM 1287 N N . ALA A 1 165 ? 3.020 9.150 16.966 1.00 91.50 165 ALA A N 1
ATOM 1288 C CA . ALA A 1 165 ? 2.870 10.593 17.159 1.00 91.50 165 ALA A CA 1
ATOM 1289 C C . ALA A 1 165 ? 1.686 11.184 16.370 1.00 91.50 165 ALA A C 1
ATOM 1291 O O . ALA A 1 165 ? 1.165 12.227 16.753 1.00 91.50 165 ALA A O 1
ATOM 1292 N N . GLN A 1 166 ? 1.233 10.506 15.310 1.00 93.06 166 GLN A N 1
ATOM 1293 C CA . GLN A 1 166 ? 0.050 10.867 14.525 1.00 93.06 166 GLN A CA 1
ATOM 1294 C C . GLN A 1 166 ? -1.200 10.043 14.891 1.00 93.06 166 GLN A C 1
ATOM 1296 O O . GLN A 1 166 ? -2.155 9.989 14.119 1.00 93.06 166 GLN A O 1
ATOM 1301 N N . ASN A 1 167 ? -1.203 9.385 16.057 1.00 91.56 167 ASN A N 1
ATOM 1302 C CA . ASN A 1 167 ? -2.276 8.507 16.539 1.00 91.56 167 ASN A CA 1
ATOM 1303 C C . ASN A 1 167 ? -2.584 7.289 15.650 1.00 91.56 167 ASN A C 1
ATOM 1305 O O . ASN A 1 167 ? -3.642 6.678 15.790 1.00 91.56 167 ASN A O 1
ATOM 1309 N N . ILE A 1 168 ? -1.645 6.879 14.796 1.00 93.25 168 ILE A N 1
ATOM 1310 C CA . ILE A 1 168 ? -1.780 5.677 13.973 1.00 93.25 168 ILE A CA 1
ATOM 1311 C C . ILE A 1 168 ? -1.113 4.511 14.697 1.00 93.25 168 ILE A C 1
ATOM 1313 O O . ILE A 1 168 ? 0.068 4.576 15.035 1.00 93.25 168 ILE A O 1
ATOM 1317 N N . SER A 1 169 ? -1.859 3.433 14.936 1.00 94.44 169 SER A N 1
ATOM 1318 C CA . SER A 1 169 ? -1.295 2.213 15.523 1.00 94.44 169 SER A CA 1
ATOM 1319 C C . SER A 1 169 ? -0.492 1.423 14.489 1.00 94.44 169 SER A C 1
ATOM 1321 O O . SER A 1 169 ? -0.712 1.557 13.287 1.00 94.44 169 SER A O 1
ATOM 1323 N N . THR A 1 170 ? 0.410 0.552 14.935 1.00 92.88 170 THR A N 1
ATOM 1324 C CA . THR A 1 170 ? 1.194 -0.322 14.051 1.00 92.88 170 THR A CA 1
ATOM 1325 C C . THR A 1 170 ? 1.042 -1.790 14.423 1.00 92.88 170 THR A C 1
ATOM 1327 O O . THR A 1 170 ? 0.810 -2.115 15.583 1.00 92.88 170 THR A O 1
ATOM 1330 N N . TRP A 1 171 ? 1.124 -2.688 13.442 1.00 92.06 171 TRP A N 1
ATOM 1331 C CA . TRP A 1 171 ? 1.048 -4.135 13.630 1.00 92.06 171 TRP A CA 1
ATOM 1332 C C . TRP A 1 171 ? 2.179 -4.816 12.868 1.00 92.06 171 TRP A C 1
ATOM 1334 O O . TRP A 1 171 ? 2.219 -4.797 11.638 1.00 92.06 171 TRP A O 1
ATOM 1344 N N . ALA A 1 172 ? 3.073 -5.451 13.621 1.00 87.81 172 ALA A N 1
ATOM 1345 C CA . ALA A 1 172 ? 4.150 -6.271 13.099 1.00 87.81 172 ALA A CA 1
ATOM 1346 C C . ALA A 1 172 ? 3.746 -7.757 13.059 1.00 87.81 172 ALA A C 1
ATOM 1348 O O . ALA A 1 172 ? 3.440 -8.352 14.098 1.00 87.81 172 ALA A O 1
ATOM 1349 N N . SER A 1 173 ? 3.803 -8.392 11.886 1.00 84.31 173 SER A N 1
ATOM 1350 C CA . SER A 1 173 ? 3.794 -9.860 11.772 1.00 84.31 173 SER A CA 1
ATOM 1351 C C . SER A 1 173 ? 5.178 -10.404 11.413 1.00 84.31 173 SER A C 1
ATOM 1353 O O . SER A 1 173 ? 6.043 -9.692 10.896 1.00 84.31 173 SER A O 1
ATOM 1355 N N . SER A 1 174 ? 5.434 -11.668 11.749 1.00 73.81 174 SER A N 1
ATOM 1356 C CA . SER A 1 174 ? 6.670 -12.344 11.362 1.00 73.81 174 SER A CA 1
ATOM 1357 C C . SER A 1 174 ? 6.575 -12.820 9.919 1.00 73.81 174 SER A C 1
ATOM 1359 O O . SER A 1 174 ? 5.564 -13.377 9.494 1.00 73.81 174 SER A O 1
ATOM 1361 N N . ASN A 1 175 ? 7.656 -12.648 9.161 1.00 67.75 175 ASN A N 1
ATOM 1362 C CA . ASN A 1 175 ? 7.767 -13.336 7.889 1.00 67.75 175 ASN A CA 1
ATOM 1363 C C . ASN A 1 175 ? 8.078 -14.823 8.139 1.00 67.75 175 ASN A C 1
ATOM 1365 O O . ASN A 1 175 ? 9.146 -15.162 8.649 1.00 67.75 175 ASN A O 1
ATOM 1369 N N . ALA A 1 176 ? 7.143 -15.713 7.797 1.00 60.84 176 ALA A N 1
ATOM 1370 C CA . ALA A 1 176 ? 7.316 -17.156 7.967 1.00 60.84 176 ALA A CA 1
ATOM 1371 C C . ALA A 1 176 ? 8.301 -17.768 6.952 1.00 60.84 176 ALA A C 1
ATOM 1373 O O . ALA A 1 176 ? 8.772 -18.887 7.157 1.00 60.84 176 ALA A O 1
ATOM 1374 N N . ARG A 1 177 ? 8.618 -17.058 5.857 1.00 62.16 177 ARG A N 1
ATOM 1375 C CA . ARG A 1 177 ? 9.469 -17.553 4.766 1.00 62.16 177 ARG A CA 1
ATOM 1376 C C . ARG A 1 177 ? 10.579 -16.554 4.452 1.00 62.16 177 ARG A C 1
ATOM 1378 O O . ARG A 1 177 ? 10.338 -15.514 3.850 1.00 62.16 177 ARG A O 1
ATOM 1385 N N . GLN A 1 178 ? 11.824 -16.905 4.774 1.00 60.16 178 GLN A N 1
ATOM 1386 C CA . GLN A 1 178 ? 12.998 -16.080 4.434 1.00 60.16 178 GLN A CA 1
ATOM 1387 C C . GLN A 1 178 ? 13.115 -15.786 2.926 1.00 60.16 178 GLN A C 1
ATOM 1389 O O . GLN A 1 178 ? 13.670 -14.767 2.531 1.00 60.16 178 GLN A O 1
ATOM 1394 N N . GLU A 1 179 ? 12.559 -16.653 2.080 1.00 55.19 179 GLU A N 1
ATOM 1395 C CA . GLU A 1 179 ? 12.548 -16.506 0.619 1.00 55.19 179 GLU A CA 1
ATOM 1396 C C . GLU A 1 179 ? 11.806 -15.229 0.174 1.00 55.19 179 GLU A C 1
ATOM 1398 O O . GLU A 1 179 ? 12.246 -14.557 -0.759 1.00 55.19 179 GLU A O 1
ATOM 1403 N N . ASP A 1 180 ? 10.773 -14.810 0.918 1.00 54.62 180 ASP A N 1
ATOM 1404 C CA . ASP A 1 180 ? 10.015 -13.578 0.658 1.00 54.62 180 ASP A CA 1
ATOM 1405 C C . ASP A 1 180 ? 10.826 -12.296 0.947 1.00 54.62 180 ASP A C 1
ATOM 1407 O O . ASP A 1 180 ? 10.550 -11.235 0.377 1.00 54.62 180 ASP A O 1
ATOM 1411 N N . ASP A 1 181 ? 11.863 -12.372 1.793 1.00 53.47 181 ASP A N 1
ATOM 1412 C CA . ASP A 1 181 ? 12.746 -11.232 2.078 1.00 53.47 181 ASP A CA 1
ATOM 1413 C C . ASP A 1 181 ? 13.691 -10.936 0.911 1.00 53.47 181 ASP A C 1
ATOM 1415 O O . ASP A 1 181 ? 14.107 -9.788 0.727 1.00 53.47 181 ASP A O 1
ATOM 1419 N N . ALA A 1 182 ? 13.994 -11.966 0.118 1.00 50.22 182 ALA A N 1
ATOM 1420 C CA . ALA A 1 182 ? 15.009 -11.978 -0.922 1.00 50.22 182 ALA A CA 1
ATOM 1421 C C . ALA A 1 182 ? 14.417 -12.061 -2.340 1.00 50.22 182 ALA A C 1
ATOM 1423 O O . ALA A 1 182 ? 15.162 -12.322 -3.281 1.00 50.22 182 ALA A O 1
ATOM 1424 N N . ILE A 1 183 ? 13.116 -11.796 -2.530 1.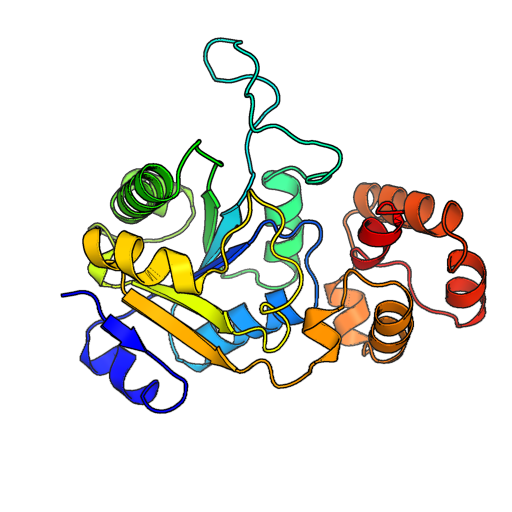00 48.03 183 ILE A N 1
ATOM 1425 C CA . ILE A 1 183 ? 12.432 -11.814 -3.845 1.00 48.03 183 ILE A CA 1
ATOM 1426 C C . ILE A 1 183 ? 13.099 -10.897 -4.889 1.00 48.03 183 ILE A C 1
ATOM 1428 O O . ILE A 1 183 ? 13.002 -11.137 -6.092 1.00 48.03 183 ILE A O 1
ATOM 1432 N N . SER A 1 184 ? 13.817 -9.858 -4.452 1.00 42.28 184 SER A N 1
ATOM 1433 C CA . SER A 1 184 ? 14.627 -9.005 -5.331 1.00 42.28 184 SER A CA 1
ATOM 1434 C C . SER A 1 184 ? 15.979 -9.608 -5.733 1.00 42.28 184 SER A C 1
ATOM 1436 O O . SER A 1 184 ? 16.685 -9.003 -6.531 1.00 42.28 184 SER A O 1
ATOM 1438 N N . SER A 1 185 ? 16.355 -10.770 -5.196 1.00 42.31 185 SER A N 1
ATOM 1439 C CA . SER A 1 185 ? 17.555 -11.519 -5.566 1.00 42.31 185 SER A CA 1
ATOM 1440 C C . SER A 1 185 ? 17.198 -12.694 -6.481 1.00 42.31 185 SER A C 1
ATOM 1442 O O . SER A 1 185 ? 16.328 -13.518 -6.196 1.00 42.31 185 SER A O 1
ATOM 1444 N N . THR A 1 186 ? 17.880 -12.745 -7.619 1.00 38.97 186 THR A N 1
ATOM 1445 C CA . THR A 1 186 ? 17.613 -13.629 -8.760 1.00 38.97 186 THR A CA 1
ATOM 1446 C C . THR A 1 186 ? 17.438 -15.122 -8.420 1.00 38.97 186 THR A C 1
ATOM 1448 O O . THR A 1 186 ? 16.522 -15.725 -8.978 1.00 38.97 186 THR A O 1
ATOM 1451 N N . PRO A 1 187 ? 18.215 -15.740 -7.501 1.00 41.34 187 PRO A N 1
ATOM 1452 C CA . PRO A 1 187 ? 18.125 -17.186 -7.257 1.00 41.34 187 PRO A CA 1
ATOM 1453 C C . PRO A 1 187 ? 16.853 -17.639 -6.520 1.00 41.34 187 PRO A C 1
ATOM 1455 O O . PRO A 1 187 ? 16.320 -18.709 -6.803 1.00 41.34 187 PRO A O 1
ATOM 1458 N N . TYR A 1 188 ? 16.336 -16.838 -5.584 1.00 40.03 188 TYR A N 1
ATOM 1459 C CA . TYR A 1 188 ? 15.150 -17.208 -4.790 1.00 40.03 188 TYR A CA 1
ATOM 1460 C C . TYR A 1 188 ? 13.848 -16.986 -5.560 1.00 40.03 188 TYR A C 1
ATOM 1462 O O . TYR A 1 188 ? 12.865 -17.700 -5.381 1.00 40.03 188 TYR A O 1
ATOM 1470 N N . ARG A 1 189 ? 13.875 -16.048 -6.504 1.00 43.75 189 ARG A N 1
ATOM 1471 C CA . ARG A 1 189 ? 12.755 -15.747 -7.385 1.00 43.75 189 ARG A CA 1
ATOM 1472 C C . ARG A 1 189 ? 12.419 -16.877 -8.352 1.00 43.75 189 ARG A C 1
ATOM 1474 O O . ARG A 1 189 ? 11.247 -17.139 -8.595 1.00 43.75 189 ARG A O 1
ATOM 1481 N N . GLU A 1 190 ? 13.425 -17.560 -8.890 1.00 44.00 190 GLU A N 1
ATOM 1482 C CA . GLU A 1 190 ? 13.222 -18.731 -9.751 1.00 44.00 190 GLU A CA 1
ATOM 1483 C C . GLU A 1 190 ? 12.539 -19.877 -8.988 1.00 44.00 190 GLU A C 1
ATOM 1485 O O . GLU A 1 190 ? 11.676 -20.567 -9.531 1.00 44.00 190 GLU A O 1
ATOM 1490 N N . LYS A 1 191 ? 12.873 -20.043 -7.704 1.00 48.84 191 LYS A N 1
ATOM 1491 C CA . LYS A 1 191 ? 12.252 -21.031 -6.819 1.00 48.84 191 LYS A CA 1
ATOM 1492 C C . LYS A 1 191 ? 10.796 -20.682 -6.490 1.00 48.84 191 LYS A C 1
ATOM 1494 O O . LYS A 1 191 ? 9.940 -21.556 -6.590 1.00 48.84 191 LYS A O 1
ATOM 1499 N N . ASP A 1 192 ? 10.500 -19.421 -6.176 1.00 47.56 192 ASP A N 1
ATOM 1500 C CA . ASP A 1 192 ? 9.129 -18.970 -5.903 1.00 47.56 192 ASP A CA 1
ATOM 1501 C C . ASP A 1 192 ? 8.226 -19.061 -7.140 1.00 47.56 192 ASP A C 1
ATOM 1503 O O . ASP A 1 192 ? 7.089 -19.516 -7.032 1.00 47.56 192 ASP A O 1
ATOM 1507 N N . LEU A 1 193 ? 8.739 -18.710 -8.325 1.00 49.81 193 LEU A N 1
ATOM 1508 C CA . LEU A 1 193 ? 8.008 -18.857 -9.588 1.00 49.81 193 LEU A CA 1
ATOM 1509 C C . LEU A 1 193 ? 7.661 -20.322 -9.900 1.00 49.81 193 LEU A C 1
ATOM 1511 O O . LEU A 1 193 ? 6.600 -20.596 -10.454 1.00 49.81 193 LEU A O 1
ATOM 1515 N N . ARG A 1 194 ? 8.528 -21.268 -9.512 1.00 50.50 194 ARG A N 1
ATOM 1516 C CA . ARG A 1 194 ? 8.285 -22.718 -9.632 1.00 50.50 194 ARG A CA 1
ATOM 1517 C C . ARG A 1 194 ? 7.297 -23.262 -8.600 1.00 50.50 194 ARG A C 1
ATOM 1519 O O . ARG A 1 194 ? 6.775 -24.354 -8.796 1.00 50.50 194 ARG A O 1
ATOM 1526 N N . ALA A 1 195 ? 7.063 -22.529 -7.515 1.00 53.06 195 ALA A N 1
ATOM 1527 C CA . ALA A 1 195 ? 6.135 -22.899 -6.450 1.00 53.06 195 ALA A CA 1
ATOM 1528 C C . ALA A 1 195 ? 4.747 -22.250 -6.605 1.00 53.06 195 ALA A C 1
ATOM 1530 O O . ALA A 1 195 ? 3.872 -22.497 -5.774 1.00 53.06 195 ALA A O 1
ATOM 1531 N N . LEU A 1 196 ? 4.537 -21.424 -7.638 1.00 48.62 196 LEU A N 1
ATOM 1532 C CA . LEU A 1 196 ? 3.233 -20.835 -7.928 1.00 48.62 196 LEU A CA 1
ATOM 1533 C C . LEU A 1 196 ? 2.229 -21.931 -8.280 1.00 48.62 196 LEU A C 1
ATOM 1535 O O . LEU A 1 196 ? 2.474 -22.770 -9.149 1.00 48.62 196 LEU A O 1
ATOM 1539 N N . THR A 1 197 ? 1.063 -21.891 -7.642 1.00 49.59 197 THR A N 1
ATOM 1540 C CA . THR A 1 197 ? -0.062 -22.707 -8.091 1.00 49.59 197 THR A CA 1
ATOM 1541 C C . THR A 1 197 ? -0.620 -22.149 -9.404 1.00 49.59 197 THR A C 1
ATOM 1543 O O . THR A 1 197 ? -0.412 -20.985 -9.759 1.00 49.59 197 THR A O 1
ATOM 1546 N N . ALA A 1 198 ? -1.379 -22.967 -10.138 1.00 46.56 198 ALA A N 1
ATOM 1547 C CA . ALA A 1 198 ? -2.094 -22.500 -11.329 1.00 46.56 198 ALA A CA 1
ATOM 1548 C C . ALA A 1 198 ? -3.080 -21.357 -11.010 1.00 46.56 198 ALA A C 1
ATOM 1550 O O . ALA A 1 198 ? -3.382 -20.538 -11.876 1.00 46.56 198 ALA A O 1
ATOM 1551 N N . GLU A 1 199 ? -3.568 -21.298 -9.772 1.00 44.97 199 GLU A N 1
ATOM 1552 C CA . GLU A 1 199 ? -4.418 -20.228 -9.263 1.00 44.97 199 GLU A CA 1
ATOM 1553 C C . GLU A 1 199 ? -3.607 -18.944 -9.026 1.00 44.97 199 GLU A C 1
ATOM 1555 O O . GLU A 1 199 ? -3.949 -17.909 -9.594 1.00 44.97 199 GLU A O 1
ATOM 1560 N N . ASP A 1 200 ? -2.459 -19.014 -8.340 1.00 46.31 200 ASP A N 1
ATOM 1561 C CA . ASP A 1 200 ? -1.563 -17.860 -8.140 1.00 46.31 200 ASP A CA 1
ATOM 1562 C C . ASP A 1 200 ? -1.069 -17.269 -9.472 1.00 46.31 200 ASP A C 1
ATOM 1564 O O . ASP A 1 200 ? -0.971 -16.051 -9.628 1.00 46.31 200 ASP A O 1
ATOM 1568 N N . GLY A 1 201 ? -0.797 -18.127 -10.461 1.00 47.19 201 GLY A N 1
ATOM 1569 C CA . GLY A 1 201 ? -0.384 -17.713 -11.802 1.00 47.19 201 GLY A CA 1
ATOM 1570 C C . GLY A 1 201 ? -1.461 -16.936 -12.567 1.00 47.19 201 GLY A C 1
ATOM 1571 O O . GLY A 1 201 ? -1.128 -16.001 -13.293 1.00 47.19 201 GLY A O 1
ATOM 1572 N N . ARG A 1 202 ? -2.747 -17.271 -12.383 1.00 45.75 202 ARG A N 1
ATOM 1573 C CA . ARG A 1 202 ? -3.869 -16.505 -12.962 1.00 45.75 202 ARG A CA 1
ATOM 1574 C C . ARG A 1 202 ? -4.086 -15.183 -12.240 1.00 45.75 202 ARG A C 1
ATOM 1576 O O . ARG A 1 202 ? -4.397 -14.189 -12.880 1.00 45.75 202 ARG A O 1
ATOM 1583 N N . ILE A 1 203 ? -3.901 -15.173 -10.925 1.00 43.03 203 ILE A N 1
ATOM 1584 C CA . ILE A 1 203 ? -4.082 -13.990 -10.081 1.00 43.03 203 ILE A CA 1
ATOM 1585 C C . ILE A 1 203 ? -2.947 -12.964 -10.332 1.00 43.03 203 ILE A C 1
ATOM 1587 O O . ILE A 1 203 ? -3.165 -11.760 -10.257 1.00 43.03 203 ILE A O 1
ATOM 1591 N N . LEU A 1 204 ? -1.741 -13.415 -10.699 1.00 45.56 204 LEU A N 1
ATOM 1592 C CA . LEU A 1 204 ? -0.613 -12.558 -11.107 1.00 45.56 204 LEU A CA 1
ATOM 1593 C C . LEU A 1 204 ? -0.596 -12.209 -12.609 1.00 45.56 204 LEU A C 1
ATOM 1595 O O . LEU A 1 204 ? 0.367 -11.580 -13.075 1.00 45.56 204 LEU A O 1
ATOM 1599 N N . ALA A 1 205 ? -1.608 -12.635 -13.373 1.00 42.94 205 ALA A N 1
ATOM 1600 C CA . ALA A 1 205 ? -1.727 -12.316 -14.788 1.00 42.94 205 ALA A CA 1
ATOM 1601 C C . ALA A 1 205 ? -1.976 -10.813 -14.956 1.00 42.94 205 ALA A C 1
ATOM 1603 O O . ALA A 1 205 ? -2.835 -10.217 -14.317 1.00 42.94 205 ALA A O 1
ATOM 1604 N N . ALA A 1 206 ? -1.158 -10.187 -15.787 1.00 45.38 206 ALA A N 1
ATOM 1605 C CA . ALA A 1 206 ? -1.140 -8.750 -15.967 1.00 45.38 206 ALA A CA 1
ATOM 1606 C C . ALA A 1 206 ? -2.102 -8.297 -17.078 1.00 45.38 206 ALA A C 1
ATOM 1608 O O . ALA A 1 206 ? -2.298 -9.059 -18.025 1.00 45.38 206 ALA A O 1
ATOM 1609 N N . PRO A 1 207 ? -2.583 -7.037 -17.073 1.00 53.16 207 PRO A N 1
ATOM 1610 C CA . PRO A 1 207 ? -3.053 -6.375 -18.291 1.00 53.16 207 PRO A CA 1
ATOM 1611 C C . PRO A 1 207 ? -2.059 -6.567 -19.451 1.00 53.16 207 PRO A C 1
ATOM 1613 O O . PRO A 1 207 ? -0.846 -6.549 -19.235 1.00 53.16 207 PRO A O 1
ATOM 1616 N N . ASP A 1 208 ? -2.541 -6.706 -20.689 1.00 46.97 208 ASP A N 1
ATOM 1617 C CA . ASP A 1 208 ? -1.717 -7.111 -21.846 1.00 46.97 208 ASP A CA 1
ATOM 1618 C C . ASP A 1 208 ? -0.449 -6.264 -22.056 1.00 46.97 208 ASP A C 1
ATOM 1620 O O . ASP A 1 208 ? 0.598 -6.774 -22.466 1.00 46.97 208 ASP A O 1
ATOM 1624 N N . TYR A 1 209 ? -0.500 -4.967 -21.738 1.00 51.19 209 TYR A N 1
ATOM 1625 C CA . TYR A 1 209 ? 0.660 -4.080 -21.860 1.00 51.19 209 TYR A CA 1
ATOM 1626 C C . TYR A 1 209 ? 1.704 -4.307 -20.748 1.00 51.19 209 TYR A C 1
ATOM 1628 O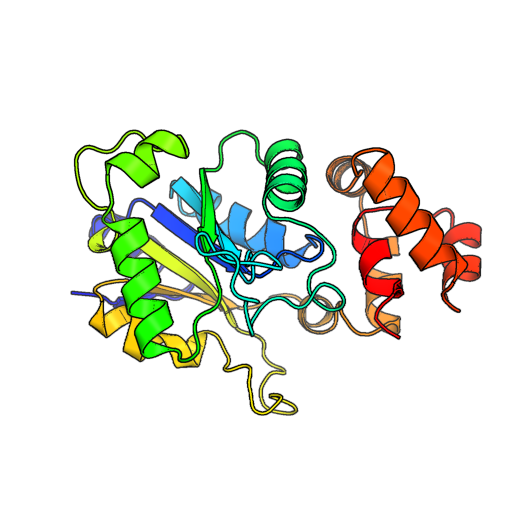 O . TYR A 1 209 ? 2.903 -4.190 -20.998 1.00 51.19 209 TYR A O 1
ATOM 1636 N N . LEU A 1 210 ? 1.282 -4.687 -19.540 1.00 56.34 210 LEU A N 1
ATOM 1637 C CA . LEU A 1 210 ? 2.179 -5.090 -18.457 1.00 56.34 210 LEU A CA 1
ATOM 1638 C C . LEU A 1 210 ? 2.761 -6.476 -18.712 1.00 56.34 210 LEU A C 1
ATOM 1640 O O . LEU A 1 210 ? 3.937 -6.701 -18.442 1.00 56.34 210 LEU A O 1
ATOM 1644 N N . LEU A 1 211 ? 1.980 -7.370 -19.322 1.00 63.28 211 LEU A N 1
ATOM 1645 C CA . LEU A 1 211 ? 2.477 -8.650 -19.812 1.00 63.28 211 LEU A CA 1
ATOM 1646 C C . LEU A 1 211 ? 3.537 -8.435 -20.900 1.00 63.28 211 LEU A C 1
ATOM 1648 O O . LEU A 1 211 ? 4.534 -9.148 -20.941 1.00 63.28 211 LEU A O 1
ATOM 1652 N N . LYS A 1 212 ? 3.367 -7.427 -21.764 1.00 64.00 212 LYS A N 1
ATOM 1653 C CA . LYS A 1 212 ? 4.382 -7.028 -22.748 1.00 64.00 212 LYS A CA 1
ATOM 1654 C C . LYS A 1 212 ? 5.658 -6.519 -22.074 1.00 64.00 212 LYS A C 1
ATOM 1656 O O . LYS A 1 212 ? 6.737 -6.961 -22.451 1.00 64.00 212 LYS A O 1
ATOM 1661 N N . LEU A 1 213 ? 5.554 -5.649 -21.068 1.00 60.91 213 LEU A N 1
ATOM 1662 C CA . LEU A 1 213 ? 6.717 -5.184 -20.300 1.00 60.91 213 LEU A CA 1
ATOM 1663 C C . LEU A 1 213 ? 7.413 -6.339 -19.559 1.00 60.91 213 LEU A C 1
ATOM 1665 O O . LEU A 1 213 ? 8.636 -6.435 -19.585 1.00 60.91 213 LEU A O 1
ATOM 1669 N N . ALA A 1 214 ? 6.641 -7.252 -18.972 1.00 68.69 214 ALA A N 1
ATOM 1670 C CA . ALA A 1 214 ? 7.123 -8.455 -18.300 1.00 68.69 214 ALA A CA 1
ATOM 1671 C C . ALA A 1 214 ? 7.844 -9.403 -19.272 1.00 68.69 214 ALA A C 1
ATOM 1673 O O . ALA A 1 214 ? 8.934 -9.886 -18.969 1.00 68.69 214 ALA A O 1
ATOM 1674 N N . LYS A 1 215 ? 7.286 -9.611 -20.473 1.00 73.00 215 LYS A N 1
ATOM 1675 C CA . LYS A 1 215 ? 7.924 -10.370 -21.563 1.00 73.00 215 LYS A CA 1
ATOM 1676 C C . LYS A 1 215 ? 9.249 -9.739 -21.975 1.00 73.00 215 LYS A C 1
ATOM 1678 O O . LYS A 1 215 ? 10.233 -10.456 -22.110 1.00 73.00 215 LYS A O 1
ATOM 1683 N N . THR A 1 216 ? 9.290 -8.417 -22.137 1.00 72.94 216 THR A N 1
ATOM 1684 C CA . THR A 1 216 ? 10.526 -7.698 -22.471 1.00 72.94 216 THR A CA 1
ATOM 1685 C C . THR A 1 216 ? 11.571 -7.852 -21.369 1.00 72.94 216 THR A C 1
ATOM 1687 O O . THR A 1 216 ? 12.697 -8.235 -21.667 1.00 72.94 216 THR A O 1
ATOM 1690 N N . ALA A 1 217 ? 11.193 -7.633 -20.104 1.00 68.00 217 ALA A N 1
ATOM 1691 C CA . ALA A 1 217 ? 12.088 -7.779 -18.956 1.00 68.00 217 ALA A CA 1
ATOM 1692 C C . ALA A 1 217 ? 12.624 -9.214 -18.811 1.00 68.00 217 ALA A C 1
ATOM 1694 O O . ALA A 1 217 ? 13.791 -9.407 -18.470 1.00 68.00 217 ALA A O 1
ATOM 1695 N N . ARG A 1 218 ? 11.795 -10.227 -19.104 1.00 78.50 218 ARG A N 1
ATOM 1696 C CA . ARG A 1 218 ? 12.229 -11.628 -19.134 1.00 78.50 218 ARG A CA 1
ATOM 1697 C C . ARG A 1 218 ? 13.189 -11.907 -20.280 1.00 78.50 218 ARG A C 1
ATOM 1699 O O . ARG A 1 218 ? 14.236 -12.505 -20.045 1.00 78.50 218 ARG A O 1
ATOM 1706 N N . ALA A 1 219 ? 12.859 -11.464 -21.489 1.00 79.69 219 ALA A N 1
ATOM 1707 C CA . ALA A 1 219 ? 13.689 -11.682 -22.668 1.00 79.69 219 ALA A CA 1
ATOM 1708 C C . ALA A 1 219 ? 15.078 -11.035 -22.538 1.00 79.69 219 ALA A C 1
ATOM 1710 O O . ALA A 1 219 ? 16.050 -11.563 -23.070 1.00 79.69 219 ALA A O 1
ATOM 1711 N N . SER A 1 220 ? 15.186 -9.917 -21.815 1.00 71.19 220 SER A N 1
ATOM 1712 C CA . SER A 1 220 ? 16.453 -9.214 -21.597 1.00 71.19 220 SER A CA 1
ATOM 1713 C C . SER A 1 220 ? 17.311 -9.774 -20.457 1.00 71.19 220 SER A C 1
ATOM 1715 O O . SER A 1 220 ? 18.426 -9.300 -20.265 1.00 71.19 220 SER A O 1
ATOM 1717 N N . HIS A 1 221 ? 16.822 -10.746 -19.680 1.00 76.06 221 HIS A N 1
ATOM 1718 C CA . HIS A 1 221 ? 17.495 -11.222 -18.469 1.00 76.06 221 HIS A CA 1
ATOM 1719 C C . HIS A 1 221 ? 18.074 -12.638 -18.639 1.00 76.06 221 HIS A C 1
ATOM 1721 O O . HIS A 1 221 ? 17.467 -13.511 -19.256 1.00 76.06 221 HIS A O 1
ATOM 1727 N N . SER A 1 222 ? 19.231 -12.909 -18.022 1.00 73.94 222 SER A N 1
ATOM 1728 C CA . SER A 1 222 ? 19.979 -14.175 -18.163 1.00 73.94 222 SER A CA 1
ATOM 1729 C C . SER A 1 222 ? 19.194 -15.425 -17.736 1.00 73.94 222 SER A C 1
ATOM 1731 O O . SER A 1 222 ? 19.355 -16.495 -18.317 1.00 73.94 222 SER A O 1
ATOM 1733 N N . ALA A 1 223 ? 18.301 -15.285 -16.755 1.00 66.56 223 ALA A N 1
ATOM 1734 C CA . ALA A 1 223 ? 17.395 -16.347 -16.305 1.00 66.56 223 ALA A CA 1
ATOM 1735 C C . ALA A 1 223 ? 16.186 -16.595 -17.235 1.00 66.56 223 ALA A C 1
ATOM 1737 O O . ALA A 1 223 ? 15.485 -17.589 -17.054 1.00 66.56 223 ALA A O 1
ATOM 1738 N N . GLY A 1 224 ? 15.923 -15.728 -18.221 1.00 73.69 224 GLY A N 1
ATOM 1739 C CA . GLY A 1 224 ? 14.720 -15.801 -19.058 1.00 73.69 224 GLY A CA 1
ATOM 1740 C C . GLY A 1 224 ? 14.579 -17.135 -19.792 1.00 73.69 224 GLY A C 1
ATOM 1741 O O . GLY A 1 224 ? 13.554 -17.803 -19.677 1.00 73.69 224 GLY A O 1
ATOM 1742 N N . ALA A 1 225 ? 15.658 -17.594 -20.433 1.00 76.31 225 ALA A N 1
ATOM 1743 C CA . ALA A 1 225 ? 15.671 -18.859 -21.169 1.00 76.31 225 ALA A CA 1
ATOM 1744 C C . ALA A 1 225 ? 15.405 -20.088 -20.277 1.00 76.31 225 ALA A C 1
ATOM 1746 O O . ALA A 1 225 ? 14.784 -21.058 -20.716 1.00 76.31 225 ALA A O 1
ATOM 1747 N N . ALA A 1 226 ? 15.858 -20.060 -19.018 1.00 70.00 226 ALA A N 1
ATOM 1748 C CA . ALA A 1 226 ? 15.621 -21.142 -18.065 1.00 70.00 226 ALA A CA 1
ATOM 1749 C C . ALA A 1 226 ? 14.154 -21.188 -17.606 1.00 70.00 226 ALA A C 1
ATOM 1751 O O . ALA A 1 226 ? 13.586 -22.275 -17.478 1.00 70.00 226 ALA A O 1
ATOM 1752 N N . LEU A 1 227 ? 13.532 -20.022 -17.405 1.00 66.19 227 LEU A N 1
ATOM 1753 C CA . LEU A 1 227 ? 12.119 -19.900 -17.036 1.00 66.19 227 LEU A CA 1
ATOM 1754 C C . LEU A 1 227 ? 11.197 -20.374 -18.165 1.00 66.19 227 LEU A C 1
ATOM 1756 O O . LEU A 1 227 ? 10.263 -21.135 -17.908 1.00 66.19 227 LEU A O 1
ATOM 1760 N N . ASP A 1 228 ? 11.503 -20.000 -19.408 1.00 75.94 228 ASP A N 1
ATOM 1761 C CA . ASP A 1 228 ? 10.724 -20.417 -20.577 1.00 75.94 228 ASP A CA 1
ATOM 1762 C C . ASP A 1 228 ? 10.830 -21.932 -20.808 1.00 75.94 228 ASP A C 1
ATOM 1764 O O . ASP A 1 228 ? 9.821 -22.605 -21.017 1.00 75.94 228 ASP A O 1
ATOM 1768 N N . LYS A 1 229 ? 12.035 -22.505 -20.664 1.00 70.62 229 LYS A N 1
ATOM 1769 C CA . LYS A 1 229 ? 12.249 -23.961 -20.743 1.00 70.62 229 LYS A CA 1
ATOM 1770 C C . LYS A 1 229 ? 11.505 -24.730 -19.646 1.00 70.62 229 LYS A C 1
ATOM 1772 O O . LYS A 1 229 ? 11.090 -25.864 -19.873 1.00 70.62 229 LYS A O 1
ATOM 1777 N N . ALA A 1 230 ? 11.348 -24.134 -18.467 1.00 65.06 230 ALA A N 1
ATOM 1778 C CA . ALA A 1 230 ? 10.626 -24.724 -17.344 1.00 65.06 230 ALA A CA 1
ATOM 1779 C C . ALA A 1 230 ? 9.096 -24.549 -17.433 1.00 65.06 230 ALA A C 1
ATOM 1781 O O . ALA A 1 230 ? 8.391 -24.985 -16.526 1.00 65.06 230 ALA A O 1
ATOM 1782 N N . GLY A 1 231 ? 8.573 -23.918 -18.494 1.00 61.72 231 GLY A N 1
ATOM 1783 C CA . GLY A 1 231 ? 7.136 -23.692 -18.668 1.00 61.72 231 GLY A CA 1
ATOM 1784 C C . GLY A 1 231 ? 6.542 -22.710 -17.655 1.00 61.72 231 GLY A C 1
ATOM 1785 O O . GLY A 1 231 ? 5.335 -22.728 -17.419 1.00 61.72 231 GLY A O 1
ATOM 1786 N N . VAL A 1 232 ? 7.374 -21.865 -17.038 1.00 60.03 232 VAL A N 1
ATOM 1787 C CA . VAL A 1 232 ? 6.915 -20.876 -16.060 1.00 60.03 232 VAL A CA 1
ATOM 1788 C C . VAL A 1 232 ? 6.135 -19.788 -16.805 1.00 60.03 232 VAL A C 1
ATOM 1790 O O . VAL A 1 232 ? 6.705 -19.147 -17.695 1.00 60.03 232 VAL A O 1
ATOM 1793 N N . PRO A 1 233 ? 4.863 -19.522 -16.460 1.00 57.59 233 PRO A N 1
ATOM 1794 C CA . PRO A 1 233 ? 4.093 -18.474 -17.119 1.00 57.59 233 PRO A CA 1
ATOM 1795 C C . PRO A 1 233 ? 4.769 -17.109 -16.940 1.00 57.59 233 PRO A C 1
ATOM 1797 O O . PRO A 1 233 ? 5.425 -16.848 -15.929 1.00 57.59 233 PRO A O 1
ATOM 1800 N N . VAL A 1 234 ? 4.630 -16.230 -17.935 1.00 65.44 234 VAL A N 1
ATOM 1801 C CA . VAL A 1 234 ? 5.026 -14.826 -17.773 1.00 65.44 234 VAL A CA 1
ATOM 1802 C C . VAL A 1 234 ? 4.010 -14.162 -16.857 1.00 65.44 234 VAL A C 1
ATOM 1804 O O . VAL A 1 234 ? 2.810 -14.205 -17.122 1.00 65.44 234 VAL A O 1
ATOM 1807 N N . THR A 1 235 ? 4.487 -13.555 -15.781 1.00 60.84 235 THR A N 1
ATOM 1808 C CA . THR A 1 235 ? 3.657 -12.922 -14.756 1.00 60.84 235 THR A CA 1
ATOM 1809 C C . THR A 1 235 ? 4.132 -11.501 -14.506 1.00 60.84 235 THR A C 1
ATOM 1811 O O . THR A 1 235 ? 5.223 -11.108 -14.920 1.00 60.84 235 THR A O 1
ATOM 1814 N N . MET A 1 236 ? 3.352 -10.730 -13.749 1.00 57.97 236 MET A N 1
ATOM 1815 C CA . MET A 1 236 ? 3.811 -9.428 -13.267 1.00 57.97 236 MET A CA 1
ATOM 1816 C C . MET A 1 236 ? 5.140 -9.499 -12.537 1.00 57.97 236 MET A C 1
ATOM 1818 O O . MET A 1 236 ? 5.929 -8.568 -12.652 1.00 57.97 236 MET A O 1
ATOM 1822 N N . ALA A 1 237 ? 5.417 -10.610 -11.846 1.00 57.25 237 ALA A N 1
ATOM 1823 C CA . ALA A 1 237 ? 6.669 -10.783 -11.143 1.00 57.25 237 ALA A CA 1
ATOM 1824 C C . ALA A 1 237 ? 7.859 -10.583 -12.078 1.00 57.25 237 ALA A C 1
ATOM 1826 O O . ALA A 1 237 ? 8.814 -9.984 -11.612 1.00 57.25 237 ALA A O 1
ATOM 1827 N N . ASP A 1 238 ? 7.806 -10.975 -13.363 1.00 63.97 238 ASP A N 1
ATOM 1828 C CA . ASP A 1 238 ? 8.892 -10.829 -14.350 1.00 63.97 238 ASP A CA 1
ATOM 1829 C C . ASP A 1 238 ? 9.356 -9.378 -14.560 1.00 63.97 238 ASP A C 1
ATOM 1831 O O . ASP A 1 238 ? 10.520 -9.164 -14.892 1.00 63.97 238 ASP A O 1
ATOM 1835 N N . LEU A 1 239 ? 8.535 -8.370 -14.246 1.00 58.19 239 LEU A N 1
ATOM 1836 C CA . LEU A 1 239 ? 8.955 -6.964 -14.287 1.00 58.19 239 LEU A CA 1
ATOM 1837 C C . LEU A 1 239 ? 10.120 -6.656 -13.347 1.00 58.19 239 LEU A C 1
ATOM 1839 O O . LEU A 1 239 ? 10.903 -5.763 -13.632 1.00 58.19 239 LEU A O 1
ATOM 1843 N N . THR A 1 240 ? 10.316 -7.412 -12.261 1.00 53.09 240 THR A N 1
ATOM 1844 C CA . THR A 1 240 ? 11.514 -7.214 -11.430 1.00 53.09 240 THR A CA 1
ATOM 1845 C C . THR A 1 240 ? 12.784 -7.783 -12.069 1.00 53.09 240 THR A C 1
ATOM 1847 O O . THR A 1 240 ? 13.840 -7.703 -11.452 1.00 53.09 240 THR A O 1
ATOM 1850 N N . LEU A 1 241 ? 12.730 -8.431 -13.252 1.00 56.94 241 LEU A N 1
ATOM 1851 C CA . LEU A 1 241 ? 13.924 -8.956 -13.949 1.00 56.94 241 LEU A CA 1
ATOM 1852 C C . LEU A 1 241 ? 14.706 -7.801 -14.583 1.00 56.94 241 LEU A C 1
ATOM 1854 O O . LEU A 1 241 ? 15.891 -7.952 -14.834 1.00 56.94 241 LEU A O 1
ATOM 1858 N N . SER A 1 242 ? 14.087 -6.627 -14.749 1.00 50.25 242 SER A N 1
ATOM 1859 C CA . SER A 1 242 ? 14.754 -5.406 -15.212 1.00 50.25 242 SER A CA 1
ATOM 1860 C C . SER A 1 242 ? 15.599 -4.709 -14.134 1.00 50.25 242 SER A C 1
ATOM 1862 O O . SER A 1 242 ? 16.021 -3.576 -14.337 1.00 50.25 242 SER A O 1
ATOM 1864 N N . ARG A 1 243 ? 15.781 -5.326 -12.955 1.00 44.66 243 ARG A N 1
ATOM 1865 C CA . ARG A 1 243 ? 16.526 -4.753 -11.817 1.00 44.66 243 ARG A CA 1
ATOM 1866 C C . ARG A 1 243 ? 18.038 -5.017 -11.855 1.00 44.66 243 ARG A C 1
ATOM 1868 O O . ARG A 1 243 ? 18.711 -4.665 -10.887 1.00 44.66 243 ARG A O 1
ATOM 1875 N N . LEU A 1 244 ? 18.557 -5.640 -12.913 1.00 35.19 244 LEU A N 1
ATOM 1876 C CA . LEU A 1 244 ? 19.982 -5.928 -13.101 1.00 35.19 244 LEU A CA 1
ATOM 1877 C C . LEU A 1 244 ? 20.437 -5.497 -14.491 1.00 35.19 244 LEU A C 1
ATOM 1879 O O . LEU A 1 244 ? 19.784 -5.932 -15.464 1.00 35.19 244 LEU A O 1
#

Sequence (244 aa):
MARHFTAANLGTLLNYNIRYGVSIGRRQPMHRMHMECIREIEQAGLVPIIGVGSCNSAFDANGQRDPWFDPLANPLTFVQNAEQIRQMFPAVVILPIPDVGDPERWAVQLAALLNNVDFLKRHGLNVNEGIAEQCVVHYRVKPLAAGKVSKDIMPLSAYDKVLHAQNISTWASSNARQEDDAISSTPYREKDLRALTAEDGRILAAPDYLLKLAKTARASHSAGAALDKAGVPVTMADLTLSRL

pLDDT: mean 74.86, std 17.42, range [35.19, 96.88]

Radius of gyration: 18.23 Å; chains: 1; bounding box: 41×48×45 Å